Protein AF-A0A9X6S402-F1 (afdb_monomer_lite)

Structure (mmCIF, N/CA/C/O backbone):
data_AF-A0A9X6S402-F1
#
_entry.id   AF-A0A9X6S402-F1
#
loop_
_atom_site.group_PDB
_atom_site.id
_atom_site.type_symbol
_atom_site.label_atom_id
_atom_site.label_alt_id
_atom_site.label_comp_id
_atom_site.label_asym_id
_atom_site.label_entity_id
_atom_site.label_seq_id
_atom_site.pdbx_PDB_ins_code
_atom_site.Cartn_x
_atom_site.Cartn_y
_atom_site.Cartn_z
_atom_site.occupancy
_atom_site.B_iso_or_equiv
_atom_site.auth_seq_id
_atom_site.auth_comp_id
_atom_site.auth_asym_id
_atom_site.auth_atom_id
_atom_site.pdbx_PDB_model_num
ATOM 1 N N . MET A 1 1 ? -9.593 -24.011 -0.552 1.00 23.84 1 MET A N 1
ATOM 2 C CA . MET A 1 1 ? -8.566 -23.277 0.210 1.00 23.84 1 MET A CA 1
ATOM 3 C C . MET A 1 1 ? -7.721 -22.533 -0.804 1.00 23.84 1 MET A C 1
ATOM 5 O O . MET A 1 1 ? -6.986 -23.187 -1.518 1.00 23.84 1 MET A O 1
ATOM 9 N N . ASN A 1 2 ? -7.899 -21.217 -0.934 1.00 29.00 2 ASN A N 1
ATOM 10 C CA . ASN A 1 2 ? -7.013 -20.366 -1.733 1.00 29.00 2 ASN A CA 1
ATOM 11 C C . ASN A 1 2 ? -6.400 -19.368 -0.764 1.00 29.00 2 ASN A C 1
ATOM 13 O O . ASN A 1 2 ? -7.033 -18.398 -0.352 1.00 29.00 2 ASN A O 1
ATOM 17 N N . GLU A 1 3 ? -5.208 -19.713 -0.316 1.00 32.38 3 GLU A N 1
ATOM 18 C CA . GLU A 1 3 ? -4.429 -18.954 0.634 1.00 32.38 3 GLU A CA 1
ATOM 19 C C . GLU A 1 3 ? -3.469 -18.055 -0.149 1.00 32.38 3 GLU A C 1
ATOM 21 O O . GLU A 1 3 ? -2.588 -18.549 -0.839 1.00 32.38 3 GLU A O 1
ATOM 26 N N . ASP A 1 4 ? -3.657 -16.734 -0.068 1.00 38.81 4 ASP A N 1
ATOM 27 C CA . ASP A 1 4 ? -2.711 -15.738 -0.591 1.00 38.81 4 ASP A CA 1
ATOM 28 C C . ASP A 1 4 ? -1.362 -15.900 0.143 1.00 38.81 4 ASP A C 1
ATOM 30 O O . ASP A 1 4 ? -1.175 -15.370 1.243 1.00 38.81 4 ASP A O 1
ATOM 34 N N . ILE A 1 5 ? -0.441 -16.663 -0.451 1.00 40.91 5 ILE A N 1
ATOM 35 C CA . ILE A 1 5 ? 0.901 -16.990 0.075 1.00 40.91 5 ILE A CA 1
ATOM 36 C C . ILE A 1 5 ? 1.857 -15.781 0.018 1.00 40.91 5 ILE A C 1
ATOM 38 O O . ILE A 1 5 ? 2.843 -15.722 0.745 1.00 40.91 5 ILE A O 1
ATOM 42 N N . PHE A 1 6 ? 1.539 -14.746 -0.761 1.00 39.94 6 PHE A N 1
ATOM 43 C CA . PHE A 1 6 ? 2.492 -13.671 -1.064 1.00 39.94 6 PHE A CA 1
ATOM 44 C C . PHE A 1 6 ? 2.357 -12.410 -0.201 1.00 39.94 6 PHE A C 1
ATOM 46 O O . PHE A 1 6 ? 3.172 -11.497 -0.312 1.00 39.94 6 PHE A O 1
ATOM 53 N N . SER A 1 7 ? 1.384 -12.340 0.719 1.00 37.75 7 SER A N 1
ATOM 54 C CA . SER A 1 7 ? 1.210 -11.147 1.568 1.00 37.75 7 SER A CA 1
ATOM 55 C C . SER A 1 7 ? 2.350 -10.915 2.576 1.00 37.75 7 SER A C 1
ATOM 57 O O . SER A 1 7 ? 2.401 -9.847 3.188 1.00 37.75 7 SER A O 1
ATOM 59 N N . SER A 1 8 ? 3.267 -11.877 2.760 1.00 37.59 8 SER A N 1
ATOM 60 C CA . SER A 1 8 ? 4.390 -11.784 3.706 1.00 37.59 8 SER A CA 1
ATOM 61 C C . SER A 1 8 ? 5.781 -11.590 3.082 1.00 37.59 8 SER A C 1
ATOM 63 O O . SER A 1 8 ? 6.719 -11.389 3.843 1.00 37.59 8 SER A O 1
ATOM 65 N N . LEU A 1 9 ? 5.949 -11.603 1.752 1.00 39.97 9 LEU A N 1
ATOM 66 C CA . LEU A 1 9 ? 7.239 -12.009 1.161 1.00 39.97 9 LEU A CA 1
ATOM 67 C C . LEU A 1 9 ? 8.145 -10.939 0.547 1.00 39.97 9 LEU A C 1
ATOM 69 O O . LEU A 1 9 ? 9.091 -11.292 -0.141 1.00 39.97 9 LEU A O 1
ATOM 73 N N . MET A 1 10 ? 7.946 -9.659 0.835 1.00 41.84 10 MET A N 1
ATOM 74 C CA . MET A 1 10 ? 8.944 -8.647 0.464 1.00 41.84 10 MET A CA 1
ATOM 75 C C . MET A 1 10 ? 9.596 -8.109 1.726 1.00 41.84 10 MET A C 1
ATOM 77 O O . MET A 1 10 ? 9.326 -6.995 2.174 1.00 41.84 10 MET A O 1
ATOM 81 N N . VAL A 1 11 ? 10.411 -8.974 2.320 1.00 37.38 11 VAL A N 1
ATOM 82 C CA . VAL A 1 11 ? 11.615 -8.547 3.023 1.00 37.38 11 VAL A CA 1
ATOM 83 C C . VAL A 1 11 ? 12.664 -8.462 1.924 1.00 37.38 11 VAL A C 1
ATOM 85 O O . VAL A 1 11 ? 12.813 -9.410 1.158 1.00 37.38 11 VAL A O 1
ATOM 88 N N . ASN A 1 12 ? 13.323 -7.316 1.790 1.00 41.84 12 ASN A N 1
ATOM 89 C CA . ASN A 1 12 ? 14.516 -7.233 0.961 1.00 41.84 12 ASN A CA 1
ATOM 90 C C . ASN A 1 12 ? 15.544 -8.163 1.624 1.00 41.84 12 ASN A C 1
ATOM 92 O O . ASN A 1 12 ? 16.091 -7.816 2.668 1.00 41.84 12 ASN A O 1
ATOM 96 N N . THR A 1 13 ? 15.676 -9.389 1.129 1.00 30.92 13 THR A N 1
ATOM 97 C CA . THR A 1 13 ? 16.703 -10.327 1.580 1.00 30.92 13 THR A CA 1
ATOM 98 C C . THR A 1 13 ? 17.699 -10.440 0.450 1.00 30.92 13 THR A C 1
ATOM 100 O O . THR A 1 13 ? 17.319 -10.744 -0.677 1.00 30.92 13 THR A O 1
ATOM 103 N N . GLU A 1 14 ? 18.930 -10.091 0.781 1.00 33.53 14 GLU A N 1
ATOM 104 C CA . GLU A 1 14 ? 20.067 -9.841 -0.092 1.00 33.53 14 GLU A CA 1
ATOM 105 C C . GLU A 1 14 ? 20.304 -10.896 -1.190 1.00 33.53 14 GLU A C 1
ATOM 107 O O . GLU A 1 14 ? 19.926 -12.059 -1.068 1.00 33.53 14 GLU A O 1
ATOM 112 N N . GLU A 1 15 ? 20.990 -10.427 -2.241 1.00 31.31 15 GLU A N 1
ATOM 113 C CA . GLU A 1 15 ? 21.537 -11.154 -3.399 1.00 31.31 15 GLU A CA 1
ATOM 114 C C . GLU A 1 15 ? 20.518 -11.741 -4.395 1.00 31.31 15 GLU A C 1
ATOM 116 O O . GLU A 1 15 ? 20.289 -12.945 -4.461 1.00 31.31 15 GLU A O 1
ATOM 121 N N . GLY A 1 16 ? 19.961 -10.895 -5.276 1.00 30.45 16 GLY A N 1
ATOM 122 C CA . GLY A 1 16 ? 19.347 -11.425 -6.503 1.00 30.45 16 GLY A CA 1
ATOM 123 C C . GLY A 1 16 ? 18.600 -10.451 -7.408 1.00 30.45 16 GLY A C 1
ATOM 124 O O . GLY A 1 16 ? 18.575 -10.664 -8.615 1.00 30.45 16 GLY A O 1
ATOM 125 N N . THR A 1 17 ? 18.031 -9.367 -6.880 1.00 35.53 17 THR A N 1
ATOM 126 C CA . THR A 1 17 ? 17.389 -8.336 -7.713 1.00 35.53 17 THR A CA 1
ATOM 127 C C . THR A 1 17 ? 17.741 -6.950 -7.197 1.00 35.53 17 THR A C 1
ATOM 129 O O . THR A 1 17 ? 17.075 -6.409 -6.321 1.00 35.53 17 THR A O 1
ATOM 132 N N . THR A 1 18 ? 18.798 -6.359 -7.750 1.00 43.03 18 THR A N 1
ATOM 133 C CA . THR A 1 18 ? 19.268 -4.984 -7.493 1.00 43.03 18 THR A CA 1
ATOM 134 C C . THR A 1 18 ? 18.306 -3.892 -7.983 1.00 43.03 18 THR A C 1
ATOM 136 O O . THR A 1 18 ? 18.664 -2.717 -7.998 1.00 43.03 18 THR A O 1
ATOM 139 N N . THR A 1 19 ? 17.081 -4.245 -8.379 1.00 49.06 19 THR A N 1
ATOM 140 C CA . THR A 1 19 ? 16.059 -3.309 -8.851 1.00 49.06 19 THR A CA 1
ATOM 141 C C . THR A 1 19 ? 14.744 -3.536 -8.129 1.00 49.06 19 THR A C 1
ATOM 143 O O . THR A 1 19 ? 14.109 -4.579 -8.262 1.00 49.06 19 THR A O 1
ATOM 146 N N . GLY A 1 20 ? 14.330 -2.540 -7.350 1.00 62.19 20 GLY A N 1
ATOM 147 C CA . GLY A 1 20 ? 12.979 -2.476 -6.819 1.00 62.19 20 GLY A CA 1
ATOM 148 C C . GLY A 1 20 ? 12.889 -1.905 -5.410 1.00 62.19 20 GLY A C 1
ATOM 149 O O . GLY A 1 20 ? 13.510 -2.396 -4.474 1.00 62.19 20 GLY A O 1
ATOM 150 N N . VAL A 1 21 ? 12.002 -0.927 -5.264 1.00 74.00 21 VAL A N 1
ATOM 151 C CA . VAL A 1 21 ? 11.523 -0.412 -3.982 1.00 74.00 21 VAL A CA 1
ATOM 152 C C . VAL A 1 21 ? 10.811 -1.515 -3.186 1.00 74.00 21 VAL A C 1
ATOM 154 O O . VAL A 1 21 ? 9.874 -2.134 -3.716 1.00 74.00 21 VAL A O 1
ATOM 157 N N . PRO A 1 22 ? 11.176 -1.768 -1.917 1.00 74.06 22 PRO A N 1
ATOM 158 C CA . PRO A 1 22 ? 10.552 -2.821 -1.123 1.00 74.06 22 PRO A CA 1
ATOM 159 C C . PRO A 1 22 ? 9.057 -2.545 -0.879 1.00 74.06 22 PRO A C 1
ATOM 161 O O . PRO A 1 22 ? 8.596 -1.407 -0.866 1.00 74.06 22 PRO A O 1
ATOM 164 N N . LEU A 1 23 ? 8.243 -3.580 -0.639 1.00 78.50 23 LEU A N 1
ATOM 165 C CA . LEU A 1 23 ? 6.804 -3.386 -0.354 1.00 78.50 23 LEU A CA 1
ATOM 166 C C . LEU A 1 23 ? 6.527 -2.732 1.010 1.00 78.50 23 LEU A C 1
ATOM 168 O O . LEU A 1 23 ? 5.377 -2.379 1.298 1.00 78.50 23 LEU A O 1
ATOM 172 N N . ARG A 1 24 ? 7.539 -2.666 1.876 1.00 80.62 24 ARG A N 1
ATOM 173 C CA . ARG A 1 24 ? 7.476 -2.104 3.225 1.00 80.62 24 ARG A CA 1
ATOM 174 C C . ARG A 1 24 ? 8.782 -1.350 3.509 1.00 80.62 24 ARG A C 1
ATOM 176 O O . ARG A 1 24 ? 9.811 -1.757 2.970 1.00 80.62 24 ARG A O 1
ATOM 183 N N . PRO A 1 25 ? 8.756 -0.314 4.363 1.00 80.12 25 PRO A N 1
ATOM 184 C CA . PRO A 1 25 ? 9.972 0.349 4.819 1.00 80.12 25 PRO A CA 1
ATOM 185 C C . PRO A 1 25 ? 10.947 -0.649 5.458 1.00 80.12 25 PRO A C 1
ATOM 187 O O . PRO A 1 25 ? 10.528 -1.538 6.203 1.00 80.12 25 PRO A O 1
ATOM 190 N N . GLN A 1 26 ? 12.239 -0.500 5.169 1.00 76.75 26 GLN A N 1
ATOM 191 C CA . GLN A 1 26 ? 13.291 -1.299 5.798 1.00 76.75 26 GLN A CA 1
ATOM 192 C C . GLN A 1 26 ? 13.580 -0.824 7.223 1.00 76.75 26 GLN A C 1
ATOM 194 O O . GLN A 1 26 ? 13.304 0.318 7.578 1.00 76.75 26 GLN A O 1
ATOM 199 N N . GLY A 1 27 ? 14.158 -1.708 8.038 1.00 74.94 27 GLY A N 1
ATOM 200 C CA . GLY A 1 27 ? 14.594 -1.363 9.393 1.00 74.94 27 GLY A CA 1
ATOM 201 C C . GLY A 1 27 ? 13.465 -1.227 10.417 1.00 74.94 27 GLY A C 1
ATOM 202 O O . GLY A 1 27 ? 13.733 -0.839 11.548 1.00 74.94 27 GLY A O 1
ATOM 203 N N . ILE A 1 28 ? 12.221 -1.564 10.054 1.00 77.38 28 ILE A N 1
ATOM 204 C CA . ILE A 1 28 ? 11.092 -1.577 10.986 1.00 77.38 28 ILE A CA 1
ATOM 205 C C . ILE A 1 28 ? 10.144 -2.752 10.743 1.00 77.38 28 ILE A C 1
ATOM 207 O O . ILE A 1 28 ? 9.852 -3.138 9.610 1.00 77.38 28 ILE A O 1
ATOM 211 N N . GLU A 1 29 ? 9.628 -3.315 11.833 1.00 80.88 29 GLU A N 1
ATOM 212 C CA . GLU A 1 29 ? 8.563 -4.310 11.782 1.00 80.88 29 GLU A CA 1
ATOM 213 C C . GLU A 1 29 ? 7.221 -3.636 11.469 1.00 80.88 29 GLU A C 1
ATOM 215 O O . GLU A 1 29 ? 6.793 -2.705 12.151 1.00 80.88 29 GLU A O 1
ATOM 220 N N . VAL A 1 30 ? 6.537 -4.128 10.431 1.00 85.88 30 VAL A N 1
ATOM 221 C CA . VAL A 1 30 ? 5.247 -3.584 9.993 1.00 85.88 30 VAL A CA 1
ATOM 222 C C . VAL A 1 30 ? 4.171 -4.662 10.024 1.00 85.88 30 VAL A C 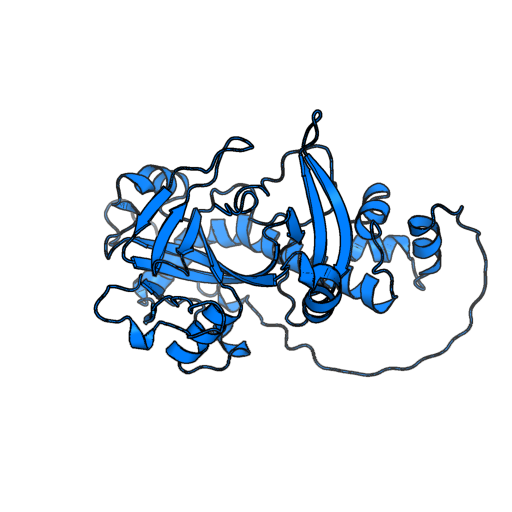1
ATOM 224 O O . VAL A 1 30 ? 4.263 -5.665 9.308 1.00 85.88 30 VAL A O 1
ATOM 227 N N . LEU A 1 31 ? 3.125 -4.423 10.815 1.00 89.31 31 LEU A N 1
ATOM 228 C CA . LEU A 1 31 ? 1.970 -5.311 10.935 1.00 89.31 31 LEU A CA 1
ATOM 229 C C . LEU A 1 31 ? 1.054 -5.236 9.710 1.00 89.31 31 LEU A C 1
ATOM 231 O O . LEU A 1 31 ? 0.841 -4.170 9.132 1.00 89.31 31 LEU A O 1
ATOM 235 N N . ASN A 1 32 ? 0.449 -6.367 9.354 1.00 90.25 32 ASN A N 1
ATOM 236 C CA . ASN A 1 32 ? -0.567 -6.442 8.309 1.00 90.25 32 ASN A CA 1
ATOM 237 C C . ASN A 1 32 ? -1.962 -6.558 8.935 1.00 90.25 32 ASN A C 1
ATOM 239 O O . ASN A 1 32 ? -2.320 -7.586 9.509 1.00 90.25 32 ASN A O 1
ATOM 243 N N . LEU A 1 33 ? -2.758 -5.503 8.802 1.00 93.44 33 LEU A N 1
ATOM 244 C CA . LEU A 1 33 ? -4.153 -5.461 9.216 1.00 93.44 33 LEU A CA 1
ATOM 245 C C . LEU A 1 33 ? -5.012 -6.021 8.080 1.00 93.44 33 LEU A C 1
ATOM 247 O O . LEU A 1 33 ? -5.014 -5.498 6.962 1.00 93.44 33 LEU A O 1
ATOM 251 N N . ARG A 1 34 ? -5.762 -7.090 8.349 1.00 91.00 34 ARG A N 1
ATOM 252 C CA . ARG A 1 34 ? -6.537 -7.804 7.327 1.00 91.00 34 ARG A CA 1
ATOM 253 C C . ARG A 1 34 ? -8.021 -7.768 7.647 1.00 91.00 34 ARG A C 1
ATOM 255 O O . ARG A 1 34 ? -8.434 -7.887 8.794 1.00 91.00 34 ARG A O 1
ATOM 262 N N . HIS A 1 35 ? -8.814 -7.684 6.584 1.00 89.88 35 HIS A N 1
ATOM 263 C CA . HIS A 1 35 ? -10.258 -7.888 6.620 1.00 89.88 35 HIS A CA 1
ATOM 264 C C . HIS A 1 35 ? -10.639 -9.011 5.659 1.00 89.88 35 HIS A C 1
ATOM 266 O O . HIS A 1 35 ? -10.468 -8.882 4.437 1.00 89.88 35 HIS A O 1
ATOM 272 N N . ASN A 1 36 ? -11.259 -10.066 6.171 1.00 86.62 36 ASN A N 1
ATOM 273 C CA . ASN A 1 36 ? -11.771 -11.158 5.359 1.00 86.62 36 ASN A CA 1
ATOM 274 C C . ASN A 1 36 ? -13.105 -10.758 4.702 1.00 86.62 36 ASN A C 1
ATOM 276 O O . ASN A 1 36 ? -14.083 -10.458 5.372 1.00 86.62 36 ASN A O 1
ATOM 280 N N . GLY A 1 37 ? -13.149 -10.724 3.367 1.00 80.50 37 GLY A N 1
ATOM 281 C CA . GLY A 1 37 ? -14.361 -10.350 2.625 1.00 80.50 37 GLY A CA 1
ATOM 282 C C . GLY A 1 37 ? -15.479 -11.402 2.645 1.00 80.50 37 GLY A C 1
ATOM 283 O O . GLY A 1 37 ? -16.609 -11.074 2.318 1.00 80.50 37 GLY A O 1
ATOM 284 N N . GLN A 1 38 ? -15.191 -12.650 3.012 1.00 81.62 38 GLN A N 1
ATOM 285 C CA . GLN A 1 38 ? -16.187 -13.724 3.101 1.00 81.62 38 GLN A CA 1
ATOM 286 C C . GLN A 1 38 ? -16.832 -13.797 4.482 1.00 81.62 38 GLN A C 1
ATOM 288 O O . GLN A 1 38 ? -18.014 -14.099 4.582 1.00 81.62 38 GLN A O 1
ATOM 293 N N . THR A 1 39 ? -16.068 -13.518 5.541 1.00 80.88 39 THR A N 1
ATOM 294 C CA . THR A 1 39 ? -16.547 -13.651 6.927 1.00 80.88 39 THR A CA 1
ATOM 295 C C . THR A 1 39 ? -16.762 -12.317 7.636 1.00 80.88 39 THR A C 1
ATOM 297 O O . THR A 1 39 ? -17.399 -12.294 8.682 1.00 80.88 39 THR A O 1
ATOM 300 N N . GLY A 1 40 ? -16.214 -11.215 7.113 1.00 82.06 40 GLY A N 1
ATOM 301 C CA . GLY A 1 40 ? -16.198 -9.915 7.790 1.00 82.06 40 GLY A CA 1
ATOM 302 C C . GLY A 1 40 ? -15.214 -9.831 8.965 1.00 82.06 40 GLY A C 1
ATOM 303 O O . GLY A 1 40 ? -15.167 -8.804 9.639 1.00 82.06 40 GLY A O 1
ATOM 304 N N . ALA A 1 41 ? -14.436 -10.891 9.221 1.00 88.50 41 ALA A N 1
ATOM 305 C CA . ALA A 1 41 ? -13.489 -10.950 10.331 1.00 88.50 41 ALA A CA 1
ATOM 306 C C . ALA A 1 41 ? -12.285 -10.025 10.108 1.00 88.50 41 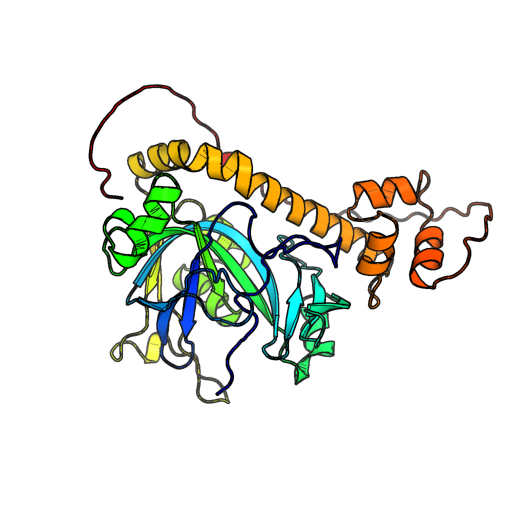ALA A C 1
ATOM 308 O O . ALA A 1 41 ? -11.793 -9.890 8.978 1.00 88.50 41 ALA A O 1
ATOM 309 N N . LEU A 1 42 ? -11.793 -9.438 11.200 1.00 92.12 42 LEU A N 1
ATOM 310 C CA . LEU A 1 42 ? -10.562 -8.660 11.229 1.00 92.12 42 LEU A CA 1
ATOM 311 C C . LEU A 1 42 ? -9.457 -9.441 11.931 1.00 92.12 42 LEU A C 1
ATOM 313 O O . LEU A 1 42 ? -9.691 -10.073 12.958 1.00 92.12 42 LEU A O 1
ATOM 317 N N . THR A 1 43 ? -8.245 -9.346 11.399 1.00 91.25 43 THR A N 1
ATOM 318 C CA . THR A 1 43 ? -7.060 -9.944 12.018 1.00 91.25 43 THR A CA 1
ATOM 319 C C . THR A 1 43 ? -5.860 -9.017 11.897 1.00 91.25 43 THR A C 1
ATOM 321 O O . THR A 1 43 ? -5.734 -8.280 10.918 1.00 91.25 43 THR A O 1
ATOM 324 N N . ILE A 1 44 ? -4.941 -9.107 12.848 1.00 91.25 44 ILE A N 1
ATOM 325 C CA . ILE A 1 44 ? -3.629 -8.465 12.817 1.00 91.25 44 ILE A CA 1
ATOM 326 C C . ILE A 1 44 ? -2.601 -9.569 12.621 1.00 91.25 44 ILE A C 1
ATOM 328 O O . ILE A 1 44 ? -2.539 -10.500 13.415 1.00 91.25 44 ILE A O 1
ATOM 332 N N . GLN A 1 45 ? -1.824 -9.485 11.550 1.00 87.56 45 GLN A N 1
ATOM 333 C CA . GLN A 1 45 ? -0.797 -10.463 11.232 1.00 87.56 45 GLN A CA 1
ATOM 334 C C . GLN A 1 45 ? 0.590 -9.856 11.444 1.00 87.56 45 GLN A C 1
ATOM 336 O O . GLN A 1 45 ? 0.905 -8.800 10.883 1.00 87.56 45 GLN A O 1
ATOM 341 N N . PHE A 1 46 ? 1.422 -10.552 12.216 1.00 82.31 46 PHE A N 1
ATOM 342 C CA . PHE A 1 46 ? 2.814 -10.179 12.439 1.00 82.31 46 PHE A CA 1
ATOM 343 C C . PHE A 1 46 ? 3.676 -10.444 11.198 1.00 82.31 46 PHE A C 1
ATOM 345 O O . PHE A 1 46 ? 3.374 -11.344 10.400 1.00 82.31 46 PHE A O 1
ATOM 352 N N . PRO A 1 47 ? 4.753 -9.663 10.994 1.00 72.75 47 PRO A N 1
ATOM 353 C CA . PRO A 1 47 ? 5.764 -10.019 10.009 1.00 72.75 47 PRO A CA 1
ATOM 354 C C . PRO A 1 47 ? 6.357 -11.395 10.350 1.00 72.75 47 PRO A C 1
ATOM 356 O O . PRO A 1 47 ? 6.537 -11.730 11.516 1.00 72.75 47 PRO A O 1
ATOM 359 N N . THR A 1 48 ? 6.635 -12.207 9.329 1.00 65.44 48 THR A N 1
ATOM 360 C CA . THR A 1 48 ? 7.384 -13.457 9.516 1.00 65.44 48 THR A CA 1
ATOM 361 C C . THR A 1 48 ? 8.878 -13.171 9.422 1.00 65.44 48 THR A C 1
ATOM 363 O O . THR A 1 48 ? 9.295 -12.387 8.569 1.00 65.44 48 THR A O 1
ATOM 366 N N . LEU A 1 49 ? 9.671 -13.817 10.276 1.00 50.81 49 LEU A N 1
ATOM 367 C CA . LEU A 1 49 ? 11.135 -13.813 10.190 1.00 50.81 49 LEU A CA 1
ATOM 368 C C . LEU A 1 49 ? 11.665 -14.940 9.284 1.00 50.81 49 LEU A C 1
ATOM 370 O O . LEU A 1 49 ? 12.847 -14.947 8.958 1.00 50.81 49 LEU A O 1
ATOM 374 N N . GLN A 1 50 ? 10.813 -15.886 8.867 1.00 46.31 50 GLN A N 1
ATOM 375 C CA . GLN A 1 50 ? 11.203 -17.046 8.060 1.00 46.31 50 GLN A CA 1
ATOM 376 C C . GLN A 1 50 ? 10.369 -17.160 6.779 1.00 46.31 50 GLN A C 1
ATOM 378 O O . GLN A 1 50 ? 9.155 -16.935 6.754 1.00 46.31 50 GLN A O 1
ATOM 383 N N . SER A 1 51 ? 11.036 -17.513 5.681 1.00 46.00 51 SER A N 1
ATOM 384 C CA . SER A 1 51 ? 10.410 -17.721 4.379 1.00 46.00 51 SER A CA 1
ATOM 385 C C . SER A 1 51 ? 9.445 -18.908 4.419 1.00 46.00 51 SER A C 1
ATOM 387 O O . SER A 1 51 ? 9.875 -20.038 4.610 1.00 46.00 51 SER A O 1
ATOM 389 N N . GLY A 1 52 ? 8.157 -18.661 4.170 1.00 45.28 52 GLY A N 1
ATOM 390 C CA . GLY A 1 52 ? 7.150 -19.720 4.002 1.00 45.28 52 GLY A CA 1
ATOM 391 C C . GLY A 1 52 ? 6.096 -19.769 5.105 1.00 45.28 52 GLY A C 1
ATOM 392 O O . GLY A 1 52 ? 4.958 -20.129 4.816 1.00 45.28 52 GLY A O 1
ATOM 393 N N . ASP A 1 53 ? 6.413 -19.285 6.307 1.00 45.56 53 ASP A N 1
ATOM 394 C CA . ASP A 1 53 ? 5.458 -19.253 7.414 1.00 45.56 53 ASP A CA 1
ATOM 395 C C . ASP A 1 53 ? 4.694 -17.928 7.485 1.00 45.56 53 ASP A C 1
ATOM 397 O O . ASP A 1 53 ? 5.210 -16.837 7.212 1.00 45.56 53 ASP A O 1
ATOM 401 N N . ARG A 1 54 ? 3.416 -18.014 7.863 1.00 55.66 54 ARG A N 1
ATOM 402 C CA . ARG A 1 54 ? 2.650 -16.842 8.285 1.00 55.66 54 ARG A CA 1
ATOM 403 C C . ARG A 1 54 ? 3.098 -16.500 9.700 1.00 55.66 54 ARG A C 1
ATOM 405 O O . ARG A 1 54 ? 3.004 -17.347 10.580 1.00 55.66 54 ARG A O 1
ATOM 412 N N . GLY A 1 55 ? 3.527 -15.255 9.912 1.00 66.19 55 GLY A N 1
ATOM 413 C CA . GLY A 1 55 ? 3.682 -14.730 11.267 1.00 66.19 55 GLY A CA 1
ATOM 414 C C . GLY A 1 55 ? 2.372 -14.868 12.045 1.00 66.19 55 GLY A C 1
ATOM 415 O O . GLY A 1 55 ? 1.305 -15.010 11.434 1.00 66.19 55 GLY A O 1
ATOM 416 N N . GLU A 1 56 ? 2.473 -14.838 13.373 1.00 82.44 56 GLU A N 1
ATOM 417 C CA . GLU A 1 56 ? 1.339 -14.964 14.291 1.00 82.44 56 GLU A CA 1
ATOM 418 C C . GLU A 1 56 ? 0.141 -14.112 13.834 1.00 82.44 56 GLU A C 1
ATOM 420 O O . GLU A 1 56 ? 0.292 -13.025 13.263 1.00 82.44 56 GLU A O 1
ATOM 425 N N . VAL A 1 57 ? -1.069 -14.632 14.042 1.00 87.06 57 VAL A N 1
ATOM 426 C CA . VAL A 1 57 ? -2.312 -13.958 13.667 1.00 87.06 57 VAL A CA 1
ATOM 427 C C . VAL A 1 57 ? -3.153 -13.752 14.915 1.00 87.06 57 VAL A C 1
ATOM 429 O O . VAL A 1 57 ? -3.519 -14.711 15.587 1.00 87.06 57 VAL A O 1
ATOM 432 N N . LEU A 1 58 ? -3.493 -12.496 15.187 1.00 90.00 58 LEU A N 1
ATOM 433 C CA . LEU A 1 58 ? -4.382 -12.104 16.272 1.00 90.00 58 LEU A CA 1
ATOM 434 C C . LEU A 1 58 ? -5.743 -11.716 15.716 1.00 90.00 58 LEU A C 1
ATOM 436 O O . LEU A 1 58 ? -5.842 -10.833 14.861 1.00 90.00 58 LEU A O 1
ATOM 440 N N . ASP A 1 59 ? -6.801 -12.303 16.260 1.00 92.06 59 ASP A N 1
ATOM 441 C CA . ASP A 1 59 ? -8.165 -11.882 15.956 1.00 92.06 59 ASP A CA 1
ATOM 442 C C . ASP A 1 59 ? -8.458 -10.493 16.530 1.00 92.06 59 ASP A C 1
ATOM 444 O O . ASP A 1 59 ? -8.024 -10.142 17.631 1.00 92.06 59 ASP A O 1
ATOM 448 N N . ALA A 1 60 ? -9.241 -9.704 15.799 1.00 92.12 60 ALA A N 1
ATOM 449 C CA . ALA A 1 60 ? -9.730 -8.403 16.232 1.00 92.12 60 ALA A CA 1
ATOM 450 C C . ALA A 1 60 ? -11.221 -8.243 15.899 1.00 92.12 60 ALA A C 1
ATOM 452 O O . ALA A 1 60 ? -11.733 -8.753 14.904 1.00 92.12 60 ALA A O 1
ATOM 453 N N . LYS A 1 61 ? -11.925 -7.487 16.735 1.00 93.00 61 LYS A N 1
ATOM 454 C CA . LYS A 1 61 ? -13.256 -6.933 16.459 1.00 93.00 61 LYS A CA 1
ATOM 455 C C . LYS A 1 61 ? -13.132 -5.553 15.822 1.00 93.00 61 LYS A C 1
ATOM 457 O O . LYS A 1 61 ? -13.912 -5.219 14.932 1.00 93.00 61 LYS A O 1
ATOM 462 N N . SER A 1 62 ? -12.143 -4.771 16.252 1.00 94.88 62 SER A N 1
ATOM 463 C CA . SER A 1 62 ? -11.811 -3.478 15.660 1.00 94.88 62 SER A CA 1
ATOM 464 C C . SER A 1 62 ? -10.338 -3.123 15.829 1.00 94.88 62 SER A C 1
ATOM 466 O O . SER A 1 62 ? -9.651 -3.610 16.730 1.00 94.88 62 SER A O 1
ATOM 468 N N . TYR A 1 63 ? -9.854 -2.232 14.973 1.00 95.19 63 TYR A N 1
ATOM 469 C CA . TYR A 1 63 ? -8.589 -1.542 15.178 1.00 95.19 63 TYR A CA 1
ATOM 470 C C . TYR A 1 63 ? -8.696 -0.083 14.752 1.00 95.19 63 TYR A C 1
ATOM 472 O O . TYR A 1 63 ? -9.422 0.256 13.818 1.00 95.19 63 TYR A O 1
ATOM 480 N N . SER A 1 64 ? -7.940 0.776 15.427 1.00 95.00 64 SER A N 1
ATOM 481 C CA . SER A 1 64 ? -7.807 2.184 15.061 1.00 95.00 64 SER A CA 1
ATOM 482 C C . SER A 1 64 ? -6.359 2.476 14.714 1.00 95.00 64 SER A C 1
ATOM 484 O O . SER A 1 64 ? -5.453 2.111 15.469 1.00 95.00 64 SER A O 1
ATOM 486 N N . LEU A 1 65 ? -6.151 3.155 13.592 1.00 95.12 65 LEU A N 1
ATOM 487 C CA . LEU A 1 65 ? -4.844 3.612 13.147 1.00 95.12 65 LEU A CA 1
ATOM 488 C C . LEU A 1 65 ? -4.872 5.092 12.776 1.00 95.12 65 LEU A C 1
ATOM 490 O O . LEU A 1 65 ? -5.921 5.640 12.441 1.00 95.12 65 LEU A O 1
ATOM 494 N N . ILE A 1 66 ? -3.703 5.720 12.810 1.00 94.25 66 ILE A N 1
ATOM 495 C CA . ILE A 1 66 ? -3.474 7.073 12.308 1.00 94.25 66 ILE A CA 1
ATOM 496 C C . ILE A 1 66 ? -2.822 6.942 10.931 1.00 94.25 66 ILE A C 1
ATOM 498 O O . ILE A 1 66 ? -1.650 6.558 10.869 1.00 94.25 66 ILE A O 1
ATOM 502 N N . PRO A 1 67 ? -3.553 7.189 9.827 1.00 94.31 67 PRO A N 1
ATOM 503 C CA . PRO A 1 67 ? -2.997 7.083 8.485 1.00 94.31 67 PRO A CA 1
ATOM 504 C C . PRO A 1 67 ? -1.878 8.102 8.263 1.00 94.31 67 PRO A C 1
ATOM 506 O O . PRO A 1 67 ? -2.035 9.286 8.574 1.00 94.31 67 PRO A O 1
ATOM 509 N N . LEU A 1 68 ? -0.772 7.627 7.695 1.00 90.62 68 LEU A N 1
ATOM 510 C CA . LEU A 1 68 ? 0.404 8.428 7.360 1.00 90.62 68 LEU A CA 1
ATOM 511 C C . LEU A 1 68 ? 0.485 8.687 5.854 1.00 90.62 68 LEU A C 1
ATOM 513 O O . LEU A 1 68 ? 0.636 9.828 5.433 1.00 90.62 68 LEU A O 1
ATOM 517 N N . PHE A 1 69 ? 0.352 7.641 5.037 1.00 90.81 69 PHE A N 1
ATOM 518 C CA . PHE A 1 69 ? 0.364 7.742 3.576 1.00 90.81 69 PHE A CA 1
ATOM 519 C C . PHE A 1 69 ? -0.342 6.539 2.939 1.00 90.81 69 PHE A C 1
ATOM 521 O O . PHE A 1 69 ? -0.579 5.515 3.589 1.00 90.81 69 PHE A O 1
ATOM 528 N N . ILE A 1 70 ? -0.699 6.661 1.659 1.00 92.06 70 ILE A N 1
ATOM 529 C CA . ILE A 1 70 ? -1.372 5.604 0.897 1.00 92.06 70 ILE A CA 1
ATOM 530 C C . ILE A 1 70 ? -0.553 5.290 -0.345 1.00 92.06 70 ILE A C 1
ATOM 532 O O . ILE A 1 70 ? -0.274 6.186 -1.130 1.00 92.06 70 ILE A O 1
ATOM 536 N N . THR A 1 71 ? -0.228 4.018 -0.550 1.00 91.31 71 THR A N 1
ATOM 537 C CA . THR A 1 71 ? 0.385 3.525 -1.792 1.00 91.31 71 THR A CA 1
ATOM 538 C C . THR A 1 71 ? -0.591 2.633 -2.547 1.00 91.31 71 THR A C 1
ATOM 540 O O . THR A 1 71 ? -1.612 2.184 -2.016 1.00 91.31 71 THR A O 1
ATOM 543 N N . LYS A 1 72 ? -0.280 2.355 -3.808 1.00 89.88 72 LYS A N 1
ATOM 544 C CA . LYS A 1 72 ? -0.935 1.333 -4.615 1.00 89.88 72 LYS A CA 1
ATOM 545 C C . LYS A 1 72 ? 0.048 0.215 -4.917 1.00 89.88 72 LYS A C 1
ATOM 547 O O . LYS A 1 72 ? 1.207 0.480 -5.210 1.00 89.88 72 LYS A O 1
ATOM 552 N N . ILE A 1 73 ? -0.443 -1.015 -4.898 1.00 87.94 73 ILE A N 1
ATOM 553 C CA . ILE A 1 73 ? 0.310 -2.211 -5.292 1.00 87.94 73 ILE A CA 1
ATOM 554 C C . ILE A 1 73 ? -0.556 -3.057 -6.218 1.00 87.94 73 ILE A C 1
ATOM 556 O O . ILE A 1 73 ? -1.759 -3.189 -5.983 1.00 87.94 73 ILE A O 1
ATOM 560 N N . ALA A 1 74 ? 0.028 -3.656 -7.247 1.00 86.56 74 ALA A N 1
ATOM 561 C CA . ALA A 1 74 ? -0.625 -4.689 -8.034 1.00 86.56 74 ALA A CA 1
ATOM 562 C C . ALA A 1 74 ? -0.273 -6.054 -7.442 1.00 86.56 74 ALA A C 1
ATOM 564 O O . ALA A 1 74 ? 0.891 -6.341 -7.199 1.00 86.56 74 ALA A O 1
ATOM 565 N N . THR A 1 75 ? -1.278 -6.890 -7.173 1.00 83.81 75 THR A N 1
ATOM 566 C CA . THR A 1 75 ? -1.055 -8.253 -6.663 1.00 83.81 75 THR A CA 1
ATOM 567 C C . THR A 1 75 ? -2.058 -9.237 -7.254 1.00 83.81 75 THR A C 1
ATOM 569 O O . THR A 1 75 ? -3.188 -8.850 -7.568 1.00 83.81 75 THR A O 1
ATOM 572 N N . SER A 1 76 ? -1.683 -10.510 -7.353 1.00 79.56 76 SER A N 1
ATOM 573 C CA . SER A 1 76 ? -2.589 -11.612 -7.685 1.00 79.56 76 SER A CA 1
ATOM 574 C C . SER A 1 76 ? -2.439 -12.771 -6.697 1.00 79.56 76 SER A C 1
ATOM 576 O O . SER A 1 76 ? -1.399 -12.928 -6.059 1.00 79.56 76 SER A O 1
ATOM 578 N N . SER A 1 77 ? -3.473 -13.609 -6.584 1.00 70.88 77 SER A N 1
ATOM 579 C CA . SER A 1 77 ? -3.382 -14.868 -5.825 1.00 70.88 77 SER A CA 1
ATOM 580 C C . SER A 1 77 ? -2.476 -15.899 -6.506 1.00 70.88 77 SER A C 1
ATOM 582 O O . SER A 1 77 ? -2.105 -16.890 -5.890 1.00 70.88 77 SER A O 1
ATOM 584 N N . ASN A 1 78 ? -2.117 -15.654 -7.768 1.00 72.00 78 ASN A N 1
ATOM 585 C CA . ASN A 1 78 ? -1.299 -16.525 -8.607 1.00 72.00 78 ASN A CA 1
ATOM 586 C C . ASN A 1 78 ? 0.164 -16.050 -8.690 1.00 72.00 78 ASN A C 1
ATOM 588 O O . ASN A 1 78 ? 0.871 -16.374 -9.637 1.00 72.00 78 ASN A O 1
ATOM 592 N N . GLY A 1 79 ? 0.619 -15.268 -7.704 1.00 72.00 79 GLY A N 1
ATOM 593 C CA . GLY A 1 79 ? 2.038 -14.947 -7.530 1.00 72.00 79 GLY A CA 1
ATOM 594 C C . GLY A 1 79 ? 2.546 -13.700 -8.248 1.00 72.00 79 GLY A C 1
ATOM 595 O O . GLY A 1 79 ? 3.757 -13.503 -8.284 1.00 72.00 79 GLY A O 1
ATOM 596 N N . ILE A 1 80 ? 1.663 -12.841 -8.774 1.00 79.12 80 ILE A N 1
ATOM 597 C CA . ILE A 1 80 ? 2.053 -11.508 -9.265 1.00 79.12 80 ILE A CA 1
ATOM 598 C C . ILE A 1 80 ? 2.135 -10.526 -8.094 1.00 79.12 80 ILE A C 1
ATOM 600 O O . ILE A 1 80 ? 1.217 -10.464 -7.269 1.00 79.12 80 ILE A O 1
ATOM 604 N N . SER A 1 81 ? 3.179 -9.698 -8.084 1.00 82.56 81 SER A N 1
ATOM 605 C CA . SER A 1 81 ? 3.282 -8.482 -7.272 1.00 82.56 81 SER A CA 1
ATOM 606 C C . SER A 1 81 ? 3.910 -7.335 -8.076 1.00 82.56 81 SER A C 1
ATOM 608 O O . SER A 1 81 ? 4.405 -7.546 -9.179 1.00 82.56 81 SER A O 1
ATOM 610 N N . SER A 1 82 ? 3.912 -6.131 -7.507 1.00 83.44 82 SER A N 1
ATOM 611 C CA . SER A 1 82 ? 4.631 -4.962 -8.024 1.00 83.44 82 SER A CA 1
ATOM 612 C C . SER A 1 82 ? 5.370 -4.210 -6.924 1.00 83.44 82 SER A C 1
ATOM 614 O O . SER A 1 82 ? 5.104 -4.438 -5.741 1.00 83.44 82 SER A O 1
ATOM 616 N N . ASN A 1 83 ? 6.187 -3.225 -7.308 1.00 80.56 83 ASN A N 1
ATOM 617 C CA . ASN A 1 83 ? 6.634 -2.174 -6.394 1.00 80.56 83 ASN A CA 1
ATOM 618 C C . ASN A 1 83 ? 5.410 -1.395 -5.891 1.00 80.56 83 ASN A C 1
ATOM 620 O O . ASN A 1 83 ? 4.382 -1.332 -6.586 1.00 80.56 83 ASN A O 1
ATOM 624 N N . PRO A 1 84 ? 5.496 -0.772 -4.707 1.00 86.94 84 PRO A N 1
ATOM 625 C CA . PRO A 1 84 ? 4.538 0.251 -4.337 1.00 86.94 84 PRO A CA 1
ATOM 626 C C . PRO A 1 84 ? 4.684 1.467 -5.251 1.00 86.94 84 PRO A C 1
ATOM 628 O O . PRO A 1 84 ? 5.779 1.813 -5.678 1.00 86.94 84 PRO A O 1
ATOM 631 N N . SER A 1 85 ? 3.557 2.117 -5.517 1.00 89.06 85 SER A N 1
ATOM 632 C CA . SER A 1 85 ? 3.473 3.360 -6.280 1.00 89.06 85 SER A CA 1
ATOM 633 C C . SER A 1 85 ? 2.660 4.388 -5.500 1.00 89.06 85 SER A C 1
ATOM 635 O O . SER A 1 85 ? 1.666 4.046 -4.848 1.00 89.06 85 SER A O 1
ATOM 637 N N . LEU A 1 86 ? 3.071 5.650 -5.564 1.00 88.44 86 LEU A N 1
ATOM 638 C CA . LEU A 1 86 ? 2.308 6.804 -5.083 1.00 88.44 86 LEU A CA 1
ATOM 639 C C . LEU A 1 86 ? 1.557 7.488 -6.238 1.00 88.44 86 LEU A C 1
ATOM 641 O O . LEU A 1 86 ? 0.638 8.273 -6.003 1.00 88.44 86 LEU A O 1
ATOM 645 N N . SER A 1 87 ? 1.896 7.155 -7.485 1.00 76.94 87 SER A N 1
ATOM 646 C CA . SER A 1 87 ? 1.271 7.699 -8.684 1.00 76.94 87 SER A CA 1
ATOM 647 C C . SER A 1 87 ? -0.222 7.359 -8.796 1.00 76.94 87 SER A C 1
ATOM 649 O O . SER A 1 87 ? -0.677 6.210 -8.703 1.00 76.94 87 SER A O 1
ATOM 651 N N . GLY A 1 88 ? -1.020 8.394 -9.075 1.00 66.81 88 GLY A N 1
ATOM 652 C CA . GLY A 1 88 ? -2.444 8.273 -9.382 1.00 66.81 88 GLY A CA 1
ATOM 653 C C . GLY A 1 88 ? -2.710 7.453 -10.650 1.00 66.81 88 GLY A C 1
ATOM 654 O O . GLY A 1 88 ? -3.635 6.636 -10.651 1.00 66.81 88 GLY A O 1
ATOM 655 N N . VAL A 1 89 ? -1.869 7.632 -11.675 1.00 69.00 89 VAL A N 1
ATOM 656 C CA . VAL A 1 89 ? -1.928 6.932 -12.973 1.00 69.00 89 VAL A CA 1
ATOM 657 C C . VAL A 1 89 ? -1.415 5.493 -12.838 1.00 69.00 89 VAL A C 1
ATOM 659 O O . VAL A 1 89 ? -2.006 4.580 -13.416 1.00 69.00 89 VAL A O 1
ATOM 662 N N . GLY A 1 90 ? -0.398 5.300 -11.985 1.00 65.56 90 GLY A N 1
ATOM 663 C CA . GLY A 1 90 ? 0.091 4.008 -11.505 1.00 65.56 90 GLY A CA 1
ATOM 664 C C . GLY A 1 90 ? 0.700 3.147 -12.607 1.00 65.56 90 GLY A C 1
ATOM 665 O O . GLY A 1 90 ? -0.002 2.318 -13.191 1.00 65.56 90 GLY A O 1
ATOM 666 N N . TYR A 1 91 ? 1.995 3.336 -12.862 1.00 85.38 91 TYR A N 1
ATOM 667 C CA . TYR A 1 91 ? 2.807 2.378 -13.607 1.00 85.38 91 TYR A CA 1
ATOM 668 C C . TYR A 1 91 ? 3.425 1.398 -12.619 1.00 85.38 91 TYR A C 1
ATOM 670 O O . TYR A 1 91 ? 4.032 1.801 -11.631 1.00 85.38 91 TYR A O 1
ATOM 678 N N . TYR A 1 92 ? 3.235 0.114 -12.877 1.00 85.62 92 TYR A N 1
ATOM 679 C CA . TYR A 1 92 ? 3.689 -0.960 -12.013 1.00 85.62 92 TYR A CA 1
ATOM 680 C C . TYR A 1 92 ? 4.669 -1.813 -12.798 1.00 85.62 92 TYR A C 1
ATOM 682 O O . TYR A 1 92 ? 4.254 -2.463 -13.757 1.00 85.62 92 TYR A O 1
ATOM 690 N N . ASP A 1 93 ? 5.936 -1.822 -12.392 1.00 85.62 93 ASP A N 1
ATOM 691 C CA . ASP A 1 93 ? 6.817 -2.924 -12.767 1.00 85.62 93 ASP A CA 1
ATOM 692 C C . ASP A 1 93 ? 6.321 -4.174 -12.038 1.00 85.62 93 ASP A C 1
ATOM 694 O O . ASP A 1 93 ? 6.215 -4.195 -10.805 1.00 85.62 93 ASP A O 1
ATOM 698 N N . LEU A 1 94 ? 5.882 -5.154 -12.820 1.00 84.56 94 LEU A N 1
ATOM 699 C CA . LEU A 1 94 ? 5.302 -6.385 -12.319 1.00 84.56 94 LEU A CA 1
ATOM 700 C C . LEU A 1 94 ? 6.327 -7.492 -12.321 1.00 84.56 94 LEU A C 1
ATOM 702 O O . LEU A 1 94 ? 7.120 -7.629 -13.250 1.00 84.56 94 LEU A O 1
ATOM 706 N N . TYR A 1 95 ? 6.190 -8.380 -11.353 1.00 81.75 95 TYR A N 1
ATOM 707 C CA . TYR A 1 95 ? 6.992 -9.584 -11.299 1.00 81.75 95 TYR A CA 1
ATOM 708 C C . TYR A 1 95 ? 6.189 -10.755 -10.774 1.00 81.75 95 TYR A C 1
ATOM 710 O O . TYR A 1 95 ? 5.266 -10.606 -9.964 1.00 81.75 95 TYR A O 1
ATOM 718 N N . ARG A 1 96 ? 6.579 -11.934 -11.247 1.00 78.31 96 ARG A N 1
ATOM 719 C CA . ARG A 1 96 ? 6.146 -13.212 -10.703 1.00 78.31 96 ARG A CA 1
ATOM 720 C C . ARG A 1 96 ? 7.256 -13.790 -9.846 1.00 78.31 96 ARG A C 1
ATOM 722 O O . ARG A 1 96 ? 8.382 -13.925 -10.315 1.00 78.31 96 ARG A O 1
ATOM 729 N N . TYR A 1 97 ? 6.913 -14.170 -8.623 1.00 67.75 97 TYR A N 1
ATOM 730 C CA . TYR A 1 97 ? 7.833 -14.906 -7.765 1.00 67.75 97 TYR A CA 1
ATOM 731 C C . TYR A 1 97 ? 7.659 -16.399 -7.981 1.00 67.75 97 TYR A C 1
ATOM 733 O O . TYR A 1 97 ? 6.575 -16.945 -7.770 1.00 67.75 97 TYR A O 1
ATOM 741 N N . GLU A 1 98 ? 8.742 -17.052 -8.371 1.00 64.31 98 GLU A N 1
ATOM 742 C CA . GLU A 1 98 ? 8.820 -18.500 -8.477 1.00 64.31 98 GLU A CA 1
ATOM 743 C C . GLU A 1 98 ? 9.720 -19.014 -7.359 1.00 64.31 98 GLU A C 1
ATOM 745 O O . GLU A 1 98 ? 10.882 -18.619 -7.238 1.00 64.31 98 GLU A O 1
ATOM 750 N N . ASP A 1 99 ? 9.162 -19.871 -6.504 1.00 61.09 99 ASP A N 1
ATOM 751 C CA . ASP A 1 99 ? 9.946 -20.575 -5.496 1.00 61.09 99 ASP A CA 1
ATOM 752 C C . ASP A 1 99 ? 10.666 -21.735 -6.187 1.00 61.09 99 ASP A C 1
ATOM 754 O O . ASP A 1 99 ? 10.035 -22.682 -6.667 1.00 61.09 99 ASP A O 1
ATOM 758 N N . THR A 1 100 ? 11.985 -21.623 -6.321 1.00 59.41 100 THR A N 1
ATOM 759 C CA . THR A 1 100 ? 12.816 -22.645 -6.960 1.00 59.41 100 THR A CA 1
ATOM 760 C C . THR A 1 100 ? 13.619 -23.389 -5.899 1.00 59.41 100 THR A C 1
ATOM 762 O O . THR A 1 100 ? 13.864 -22.878 -4.809 1.00 59.41 100 THR A O 1
ATOM 765 N N . MET A 1 101 ? 14.128 -24.583 -6.223 1.00 55.06 101 MET A N 1
ATOM 766 C CA . MET A 1 101 ? 14.966 -25.360 -5.290 1.00 55.06 101 MET A CA 1
ATOM 767 C C . MET A 1 101 ? 16.247 -24.635 -4.825 1.00 55.06 101 MET A C 1
ATOM 769 O O . MET A 1 101 ? 16.927 -25.128 -3.931 1.00 55.06 101 MET A O 1
ATOM 773 N N . LYS A 1 102 ? 16.603 -23.497 -5.435 1.00 52.28 102 LYS A N 1
ATOM 774 C CA . LYS A 1 102 ? 17.789 -22.688 -5.113 1.00 52.28 102 LYS A CA 1
ATOM 775 C C . LYS A 1 102 ? 17.441 -21.324 -4.503 1.00 52.28 102 LYS A C 1
ATOM 777 O O . LYS A 1 102 ? 18.308 -20.462 -4.432 1.00 52.28 102 LYS A O 1
ATOM 782 N N . GLY A 1 103 ? 16.192 -21.129 -4.088 1.00 56.16 103 GLY A N 1
ATOM 783 C CA . GLY A 1 103 ? 15.680 -19.851 -3.602 1.00 56.16 103 GLY A CA 1
ATOM 784 C C . GLY A 1 103 ? 14.645 -19.244 -4.546 1.00 56.16 103 GLY A C 1
ATOM 785 O O . GLY A 1 103 ? 14.257 -19.834 -5.558 1.00 56.16 103 GLY A O 1
ATOM 786 N N . ARG A 1 104 ? 14.166 -18.053 -4.198 1.00 57.75 104 ARG A N 1
ATOM 787 C CA . ARG A 1 104 ? 13.108 -17.375 -4.951 1.00 57.75 104 ARG A CA 1
ATOM 788 C C . ARG A 1 104 ? 13.685 -16.545 -6.077 1.00 57.75 104 ARG A C 1
ATOM 790 O O . ARG A 1 104 ? 14.579 -15.738 -5.854 1.00 57.75 104 ARG A O 1
ATOM 797 N N . VAL A 1 105 ? 13.119 -16.714 -7.264 1.00 62.19 105 VAL A N 1
ATOM 798 C CA . VAL A 1 105 ? 13.455 -15.911 -8.438 1.00 62.19 105 VAL A CA 1
ATOM 799 C C . VAL A 1 105 ? 12.287 -14.979 -8.734 1.00 62.19 105 VAL A C 1
ATOM 801 O O . VAL A 1 105 ? 11.128 -15.394 -8.705 1.00 62.19 105 VAL A O 1
ATOM 804 N N . SER A 1 106 ? 12.596 -13.708 -8.987 1.00 66.31 106 SER A N 1
ATOM 805 C CA . SER A 1 106 ? 11.628 -12.715 -9.445 1.00 66.31 106 SER A CA 1
ATOM 806 C C . SER A 1 106 ? 11.738 -12.580 -10.959 1.00 66.31 106 SER A C 1
ATOM 808 O O . SER A 1 106 ? 12.780 -12.182 -11.471 1.00 66.31 106 SER A O 1
ATOM 810 N N . ASN A 1 107 ? 10.669 -12.911 -11.674 1.00 71.38 107 ASN A N 1
ATOM 811 C CA . ASN A 1 107 ? 10.600 -12.783 -13.124 1.00 71.38 107 ASN A CA 1
ATOM 812 C C . ASN A 1 107 ? 9.837 -11.504 -13.480 1.00 71.38 107 ASN A C 1
ATOM 814 O O . ASN A 1 107 ? 8.618 -11.461 -13.295 1.00 71.38 107 ASN A O 1
ATOM 818 N N . SER A 1 108 ? 10.528 -10.481 -14.001 1.00 79.31 108 SER A N 1
ATOM 819 C CA . SER A 1 108 ? 9.879 -9.246 -14.468 1.00 79.31 108 SER A CA 1
ATOM 820 C C . SER A 1 108 ? 8.950 -9.538 -15.650 1.00 79.31 108 SER A C 1
ATOM 822 O O . SER A 1 108 ? 9.351 -10.113 -16.664 1.00 79.31 108 SER A O 1
ATOM 824 N N . LEU A 1 109 ? 7.696 -9.115 -15.518 1.00 83.31 109 LEU A N 1
ATOM 825 C CA . LEU A 1 109 ? 6.641 -9.244 -16.520 1.00 83.31 109 LEU A CA 1
ATOM 826 C C . LEU A 1 109 ? 6.508 -7.981 -17.382 1.00 83.31 109 LEU A C 1
ATOM 828 O O . LEU A 1 109 ? 5.821 -8.020 -18.400 1.00 83.31 109 LEU A O 1
ATOM 832 N N . GLY A 1 110 ? 7.169 -6.885 -17.001 1.00 87.06 110 GLY A N 1
ATOM 833 C CA . GLY A 1 110 ? 7.100 -5.588 -17.673 1.00 87.06 110 GLY A CA 1
ATOM 834 C C . GLY A 1 110 ? 6.296 -4.549 -16.890 1.00 87.06 110 GLY A C 1
ATOM 835 O O . GLY A 1 110 ? 5.835 -4.797 -15.773 1.00 87.06 110 GLY A O 1
ATOM 836 N N . ILE A 1 111 ? 6.127 -3.374 -17.499 1.00 89.81 111 ILE A N 1
ATOM 837 C CA . ILE A 1 111 ? 5.501 -2.209 -16.865 1.00 89.81 111 ILE A CA 1
ATOM 838 C C . ILE A 1 111 ? 4.051 -2.078 -17.334 1.00 89.81 111 ILE A C 1
ATOM 840 O O . ILE A 1 111 ? 3.779 -1.946 -18.527 1.00 89.81 111 ILE A O 1
ATOM 844 N N . PHE A 1 112 ? 3.106 -2.056 -16.393 1.00 88.56 112 PHE A N 1
ATOM 845 C CA . PHE A 1 112 ? 1.675 -2.002 -16.701 1.00 88.56 112 PHE A CA 1
ATOM 846 C C . PHE A 1 112 ? 0.950 -0.885 -15.963 1.00 88.56 112 PHE A C 1
ATOM 848 O O . PHE A 1 112 ? 1.261 -0.549 -14.824 1.00 88.56 112 PHE A O 1
ATOM 855 N N . THR A 1 113 ? -0.100 -0.361 -16.595 1.00 86.00 113 THR A N 1
ATOM 856 C CA . THR A 1 113 ? -1.098 0.481 -15.924 1.00 86.00 113 THR A CA 1
ATOM 857 C C . THR A 1 113 ? -2.186 -0.368 -15.277 1.00 86.00 113 THR A C 1
ATOM 859 O O . THR A 1 113 ? -2.403 -1.525 -15.642 1.00 86.00 113 THR A O 1
ATOM 862 N N . SER A 1 114 ? -2.990 0.246 -14.404 1.00 79.75 114 SER A N 1
ATOM 863 C CA . SER A 1 114 ? -4.199 -0.382 -13.843 1.00 79.75 114 SER A CA 1
ATOM 864 C C . SER A 1 114 ? -5.140 -0.992 -14.898 1.00 79.75 114 SER A C 1
ATOM 866 O O . SER A 1 114 ? -5.807 -1.990 -14.618 1.00 79.75 114 SER A O 1
ATOM 868 N N . LYS A 1 115 ? -5.226 -0.391 -16.096 1.00 80.06 115 LYS A N 1
ATOM 869 C CA . LYS A 1 115 ? -6.020 -0.921 -17.215 1.00 80.06 115 LYS A CA 1
ATOM 870 C C . LYS A 1 115 ? -5.317 -2.115 -17.861 1.00 80.06 115 LYS A C 1
ATOM 872 O O . LYS A 1 115 ? -5.932 -3.168 -17.978 1.00 80.06 115 LYS A O 1
ATOM 877 N N . GLY A 1 116 ? -4.029 -1.973 -18.181 1.00 82.31 116 GLY A N 1
ATOM 878 C CA . GLY A 1 116 ? -3.228 -3.041 -18.784 1.00 82.31 116 GLY A CA 1
ATOM 879 C C . GLY A 1 116 ? -3.233 -4.330 -17.958 1.00 82.31 116 GLY A C 1
ATOM 880 O O . GLY A 1 116 ? -3.322 -5.411 -18.534 1.00 82.31 116 GLY A O 1
ATOM 881 N N . LEU A 1 117 ? -3.257 -4.214 -16.624 1.00 82.25 117 LEU A N 1
ATOM 882 C CA . LEU A 1 117 ? -3.383 -5.350 -15.705 1.00 82.25 117 LEU A CA 1
ATOM 883 C C . LEU A 1 117 ? -4.644 -6.183 -15.933 1.00 82.25 117 LEU A C 1
ATOM 885 O O . LEU A 1 117 ? -4.585 -7.410 -15.917 1.00 82.25 117 LEU A O 1
ATOM 889 N N . LYS A 1 118 ? -5.790 -5.520 -16.122 1.00 76.75 118 LYS A N 1
ATOM 890 C CA . LYS A 1 118 ? -7.071 -6.209 -16.312 1.00 76.75 118 LYS A CA 1
ATOM 891 C C . LYS A 1 118 ? -7.108 -6.978 -17.622 1.00 76.75 118 LYS A C 1
ATOM 893 O O . LYS A 1 118 ? -7.741 -8.023 -17.658 1.00 76.75 118 LYS A O 1
ATOM 898 N N . ASP A 1 119 ? -6.448 -6.456 -18.649 1.00 83.38 119 ASP A N 1
ATOM 899 C CA . ASP A 1 119 ? -6.480 -7.033 -19.989 1.00 83.38 119 ASP A CA 1
ATOM 900 C C . ASP A 1 119 ? -5.482 -8.199 -20.109 1.00 83.38 119 ASP A C 1
ATOM 902 O O . ASP A 1 119 ? -5.838 -9.262 -20.609 1.00 83.38 119 ASP A O 1
ATOM 906 N N . HIS A 1 120 ? -4.259 -8.040 -19.587 1.00 84.19 120 HIS A N 1
ATOM 907 C CA . HIS A 1 120 ? -3.180 -9.028 -19.746 1.00 84.19 120 HIS A CA 1
ATOM 908 C C . HIS A 1 120 ? -3.187 -10.130 -18.682 1.00 84.19 120 HIS A C 1
ATOM 910 O O . HIS A 1 120 ? -2.734 -11.238 -18.945 1.00 84.19 120 HIS A O 1
ATOM 916 N N . PHE A 1 121 ? -3.716 -9.849 -17.488 1.00 84.50 121 PHE A N 1
ATOM 917 C CA . PHE A 1 121 ? -3.685 -10.766 -16.342 1.00 84.50 121 PHE A CA 1
ATOM 918 C C . PHE A 1 121 ? -5.093 -11.044 -15.794 1.00 84.50 121 PHE A C 1
ATOM 920 O O . PHE A 1 121 ? -5.283 -11.253 -14.590 1.00 84.50 121 PHE A O 1
ATOM 927 N N . ALA A 1 122 ? -6.097 -11.037 -16.682 1.00 80.56 122 ALA A N 1
ATOM 928 C CA . ALA A 1 122 ? -7.502 -11.276 -16.350 1.00 80.56 122 ALA A CA 1
ATOM 929 C C . ALA A 1 122 ? -7.706 -12.624 -15.642 1.00 80.56 122 ALA A C 1
ATOM 931 O O . ALA A 1 122 ? -8.347 -12.692 -14.589 1.00 80.56 122 ALA A O 1
ATOM 932 N N . GLU A 1 123 ? -7.127 -13.684 -16.209 1.00 82.88 123 GLU A N 1
ATOM 933 C CA . GLU A 1 123 ? -7.216 -15.056 -15.698 1.00 82.88 123 GLU A CA 1
ATOM 934 C C . GLU A 1 123 ? -6.444 -15.223 -14.390 1.00 82.88 123 GLU A C 1
ATOM 936 O O . GLU A 1 123 ? -6.865 -15.949 -13.489 1.00 82.88 123 GLU A O 1
ATOM 941 N N . GLU A 1 124 ? -5.353 -14.472 -14.240 1.00 80.19 124 GLU A N 1
ATOM 942 C CA . GLU A 1 124 ? -4.552 -14.484 -13.024 1.00 80.19 124 GLU A CA 1
ATOM 943 C C . GLU A 1 124 ? -5.199 -13.694 -11.883 1.00 80.19 124 GLU A C 1
ATOM 945 O O . GLU A 1 124 ? -4.804 -13.831 -10.725 1.00 80.19 124 GLU A O 1
ATOM 950 N N . GLY A 1 125 ? -6.205 -12.873 -12.189 1.00 79.00 125 GLY A N 1
ATOM 951 C CA . GLY A 1 125 ? -6.930 -12.079 -11.209 1.00 79.00 125 GLY A CA 1
ATOM 952 C C . GLY A 1 125 ? -6.091 -10.961 -10.591 1.00 79.00 125 GLY A C 1
ATOM 953 O O . GLY A 1 125 ? -6.371 -10.572 -9.452 1.00 79.00 125 GLY A O 1
ATOM 954 N N . ALA A 1 126 ? -5.086 -10.448 -11.312 1.00 82.56 126 ALA A N 1
ATOM 955 C CA . ALA A 1 126 ? -4.249 -9.347 -10.847 1.00 82.56 126 ALA A CA 1
ATOM 956 C C . ALA A 1 126 ? -5.091 -8.089 -10.595 1.00 82.56 126 ALA A C 1
ATOM 958 O O . ALA A 1 126 ? -5.906 -7.666 -11.419 1.00 82.56 126 ALA A O 1
ATOM 959 N N . LYS A 1 127 ? -4.923 -7.495 -9.414 1.00 84.38 127 LYS A N 1
ATOM 960 C CA . LYS A 1 127 ? -5.699 -6.335 -8.970 1.00 84.38 127 LYS A CA 1
ATOM 961 C C . LYS A 1 127 ? -4.812 -5.339 -8.256 1.00 84.38 127 LYS A C 1
ATOM 963 O O . LYS A 1 127 ? -3.960 -5.709 -7.449 1.00 84.38 127 LYS A O 1
ATOM 968 N N . VAL A 1 128 ? -5.110 -4.066 -8.486 1.00 87.75 128 VAL A N 1
ATOM 969 C CA . VAL A 1 128 ? -4.541 -2.972 -7.706 1.00 87.75 128 VAL A CA 1
ATOM 970 C C . VAL A 1 128 ? -5.230 -2.903 -6.347 1.00 87.75 128 VAL A C 1
ATOM 972 O O . VAL A 1 128 ? -6.459 -2.872 -6.270 1.00 87.75 128 VAL A O 1
ATOM 975 N N . LYS A 1 129 ? -4.443 -2.872 -5.277 1.00 88.69 129 LYS A N 1
ATOM 976 C CA . LYS A 1 129 ? -4.873 -2.640 -3.896 1.00 88.69 129 LYS A CA 1
ATOM 977 C C . LYS A 1 129 ? -4.356 -1.278 -3.436 1.00 88.69 129 LYS A C 1
ATOM 979 O O . LYS A 1 129 ? -3.273 -0.864 -3.836 1.00 88.69 129 LYS A O 1
ATOM 984 N N . HIS A 1 130 ? -5.136 -0.602 -2.601 1.00 91.62 130 HIS A N 1
ATOM 985 C CA . HIS A 1 130 ? -4.749 0.624 -1.908 1.00 91.62 130 HIS A CA 1
ATOM 986 C C . HIS A 1 130 ? -4.234 0.226 -0.535 1.00 91.62 130 HIS A C 1
ATOM 988 O O . HIS A 1 130 ? -4.994 -0.304 0.275 1.00 91.62 130 HIS A O 1
ATOM 994 N N . ARG A 1 131 ? -2.954 0.460 -0.290 1.00 92.75 131 ARG A N 1
ATOM 995 C CA . ARG A 1 131 ? -2.303 0.176 0.977 1.00 92.75 131 ARG A CA 1
ATOM 996 C C . ARG A 1 131 ? -2.260 1.446 1.804 1.00 92.75 131 ARG A C 1
ATOM 998 O O . ARG A 1 131 ? -1.547 2.380 1.453 1.00 92.75 131 ARG A O 1
ATOM 1005 N N . ILE A 1 132 ? -3.015 1.477 2.895 1.00 94.81 132 ILE A N 1
ATOM 1006 C CA . ILE A 1 132 ? -2.977 2.583 3.854 1.00 94.81 132 ILE A CA 1
ATOM 1007 C C . ILE A 1 132 ? -1.946 2.224 4.915 1.00 94.81 132 ILE A C 1
ATOM 1009 O O . ILE A 1 132 ? -2.181 1.297 5.688 1.00 94.81 132 ILE A O 1
ATOM 1013 N N . PHE A 1 133 ? -0.824 2.939 4.940 1.00 93.44 133 PHE A N 1
ATOM 1014 C CA . PHE A 1 133 ? 0.156 2.852 6.018 1.00 93.44 133 PHE A CA 1
ATOM 1015 C C . PHE A 1 133 ? -0.237 3.790 7.151 1.00 93.44 133 PHE A C 1
ATOM 1017 O O . PHE A 1 133 ? -0.696 4.910 6.917 1.00 93.44 133 PHE A O 1
ATOM 1024 N N . GLY A 1 134 ? -0.030 3.350 8.386 1.00 93.25 134 GLY A N 1
ATOM 1025 C CA . GLY A 1 134 ? -0.308 4.171 9.547 1.00 93.25 134 GLY A CA 1
ATOM 1026 C C . GLY A 1 134 ? 0.280 3.632 10.837 1.00 93.25 134 GLY A C 1
ATOM 1027 O O . GLY A 1 134 ? 0.935 2.591 10.867 1.00 93.25 134 GLY A O 1
ATOM 1028 N N . LEU A 1 135 ? 0.012 4.363 11.910 1.00 92.62 135 LEU A N 1
ATOM 1029 C CA . LEU A 1 135 ? 0.363 3.968 13.267 1.00 92.62 135 LEU A CA 1
ATOM 1030 C C . LEU A 1 135 ? -0.853 3.324 13.911 1.00 92.62 135 LEU A C 1
ATOM 1032 O O . LEU A 1 135 ? -1.876 3.984 14.088 1.00 92.62 135 LEU A O 1
ATOM 1036 N N . LEU A 1 136 ? -0.761 2.039 14.229 1.00 92.94 136 LEU A N 1
ATOM 1037 C CA . LEU A 1 136 ? -1.787 1.341 14.985 1.00 92.94 136 LEU A CA 1
ATOM 1038 C C . LEU A 1 136 ? -1.789 1.894 16.416 1.00 92.94 136 LEU A C 1
ATOM 1040 O O . LEU A 1 136 ? -0.745 1.937 17.057 1.00 92.94 136 LEU A O 1
ATOM 1044 N N . ILE A 1 137 ? -2.954 2.323 16.904 1.00 89.69 137 ILE A N 1
ATOM 1045 C CA . ILE A 1 137 ? -3.094 2.924 18.241 1.00 89.69 137 ILE A CA 1
ATOM 1046 C C . ILE A 1 137 ? -4.056 2.156 19.146 1.00 89.69 137 ILE A C 1
ATOM 1048 O O . ILE A 1 137 ? -3.936 2.220 20.368 1.00 89.69 137 ILE A O 1
ATOM 1052 N N . LYS A 1 138 ? -5.020 1.425 18.570 1.00 91.38 138 LYS A N 1
ATOM 1053 C CA . LYS A 1 138 ? -5.980 0.633 19.344 1.00 91.38 138 LYS A CA 1
ATOM 1054 C C . LYS A 1 138 ? -6.295 -0.701 18.692 1.00 91.38 138 LYS A C 1
ATOM 1056 O O . LYS A 1 138 ? -6.391 -0.787 17.468 1.00 91.38 138 LYS A O 1
ATOM 1061 N N . LYS A 1 139 ? -6.566 -1.690 19.539 1.00 92.75 139 LYS A N 1
ATOM 1062 C CA . LYS A 1 139 ? -7.195 -2.968 19.200 1.00 92.75 139 LYS A CA 1
ATOM 1063 C C . LYS A 1 139 ? -8.372 -3.180 20.147 1.00 92.75 139 LYS A C 1
ATOM 1065 O O . LYS A 1 139 ? -8.208 -3.091 21.359 1.00 92.75 139 LYS A O 1
ATOM 1070 N N . ASP A 1 140 ? -9.554 -3.439 19.599 1.00 92.94 140 ASP A N 1
ATOM 1071 C CA . ASP A 1 140 ? -10.784 -3.705 20.362 1.00 92.94 140 ASP A CA 1
ATOM 1072 C C . ASP A 1 140 ? -11.117 -2.613 21.397 1.00 92.94 140 ASP A C 1
ATOM 1074 O O . ASP A 1 140 ? -11.604 -2.886 22.491 1.00 92.94 140 ASP A O 1
ATOM 1078 N N . GLY A 1 141 ? -10.814 -1.355 21.059 1.00 86.44 141 GLY A N 1
ATOM 1079 C CA . GLY A 1 141 ? -10.990 -0.189 21.932 1.00 86.44 141 GLY A CA 1
ATOM 1080 C C . GLY A 1 141 ? -9.886 0.013 22.980 1.00 86.44 141 GLY A C 1
ATOM 1081 O O . GLY A 1 141 ? -9.758 1.122 23.501 1.00 86.44 141 GLY A O 1
ATOM 1082 N N . GLY A 1 142 ? -9.060 -1.003 23.241 1.00 88.44 142 GLY A N 1
ATOM 1083 C CA . GLY A 1 142 ? -7.894 -0.927 24.119 1.00 88.44 142 GLY A CA 1
ATOM 1084 C C . GLY A 1 142 ? -6.664 -0.342 23.423 1.00 88.44 142 GLY A C 1
ATOM 1085 O O . GLY A 1 142 ? -6.509 -0.465 22.209 1.00 88.44 142 GLY A O 1
ATOM 1086 N N . SER A 1 143 ? -5.789 0.293 24.202 1.00 86.38 143 SER A N 1
ATOM 1087 C CA . SER A 1 143 ? -4.480 0.790 23.749 1.00 86.38 143 SER A CA 1
ATOM 1088 C C . SER A 1 143 ? -3.584 -0.369 23.292 1.00 86.38 143 SER A C 1
ATOM 1090 O O . SER A 1 143 ? -3.584 -1.432 23.920 1.00 86.38 143 SER A O 1
ATOM 1092 N N . ILE A 1 144 ? -2.808 -0.173 22.217 1.00 85.69 144 ILE A N 1
ATOM 1093 C CA . ILE A 1 144 ? -1.887 -1.221 21.748 1.00 85.69 144 ILE A CA 1
ATOM 1094 C C . ILE A 1 144 ? -0.685 -1.441 22.663 1.00 85.69 144 ILE A C 1
ATOM 1096 O O . ILE A 1 144 ? -0.200 -2.564 22.740 1.00 85.69 144 ILE A O 1
ATOM 1100 N N . ASN A 1 145 ? -0.263 -0.429 23.421 1.00 76.81 145 ASN A N 1
ATOM 1101 C CA . ASN A 1 145 ? 0.858 -0.539 24.358 1.00 76.81 145 ASN A CA 1
ATOM 1102 C C . ASN A 1 145 ? 0.500 -1.393 25.581 1.00 76.81 145 ASN A C 1
ATOM 1104 O O . ASN A 1 145 ? 1.371 -1.968 26.231 1.00 76.81 145 ASN A O 1
ATOM 1108 N N . LYS A 1 146 ? -0.798 -1.497 25.885 1.00 80.81 146 LYS A N 1
ATOM 1109 C CA . LYS A 1 146 ? -1.335 -2.321 26.976 1.00 80.81 146 LYS A CA 1
ATOM 1110 C C . LYS A 1 146 ? -1.793 -3.704 26.514 1.00 80.81 146 LYS A C 1
ATOM 1112 O O . LYS A 1 146 ? -2.243 -4.497 27.336 1.00 80.81 146 LYS A O 1
ATOM 1117 N N . ASN A 1 147 ? -1.716 -4.001 25.218 1.00 82.69 147 ASN A N 1
ATOM 1118 C CA . ASN A 1 147 ? -2.083 -5.305 24.689 1.00 82.69 147 ASN A CA 1
ATOM 1119 C C . ASN A 1 147 ? -0.898 -6.270 24.822 1.00 82.69 147 ASN A C 1
ATOM 1121 O O . ASN A 1 147 ? 0.142 -6.036 24.217 1.00 82.69 147 ASN A O 1
ATOM 1125 N N . GLU A 1 148 ? -1.060 -7.351 25.587 1.00 83.69 148 GLU A N 1
ATOM 1126 C CA . GLU A 1 148 ? 0.023 -8.301 25.889 1.00 83.69 148 GLU A CA 1
ATOM 1127 C C . GLU A 1 148 ? 0.706 -8.843 24.628 1.00 83.69 148 GLU A C 1
ATOM 1129 O O . GLU A 1 148 ? 1.930 -8.830 24.551 1.00 83.69 148 GLU A O 1
ATOM 1134 N N . SER A 1 149 ? -0.068 -9.208 23.603 1.00 80.81 149 SER A N 1
ATOM 1135 C CA . SER A 1 149 ? 0.468 -9.737 22.344 1.00 80.81 149 SER A CA 1
ATOM 1136 C C . SER A 1 149 ? 1.210 -8.693 21.497 1.00 80.81 149 SER A C 1
ATOM 1138 O O . SER A 1 149 ? 1.996 -9.059 20.634 1.00 80.81 149 SER A O 1
ATOM 1140 N N . LEU A 1 150 ? 0.972 -7.392 21.701 1.00 79.19 150 LEU A N 1
ATOM 1141 C CA . LEU A 1 150 ? 1.594 -6.304 20.925 1.00 79.19 150 LEU A CA 1
ATOM 1142 C C . LEU A 1 150 ? 2.643 -5.513 21.719 1.00 79.19 150 LEU A C 1
ATOM 1144 O O . LEU A 1 150 ? 3.370 -4.704 21.135 1.00 79.19 150 LEU A O 1
ATOM 1148 N N . LYS A 1 151 ? 2.738 -5.741 23.032 1.00 74.06 151 LYS A N 1
ATOM 1149 C CA . LYS A 1 151 ? 3.579 -4.974 23.955 1.00 74.06 151 LYS A CA 1
ATOM 1150 C C . LYS A 1 151 ? 5.058 -5.028 23.578 1.00 74.06 151 LYS A C 1
ATOM 1152 O O . LYS A 1 151 ? 5.722 -3.993 23.572 1.00 74.06 151 LYS A O 1
ATOM 1157 N N . ASP A 1 152 ? 5.559 -6.199 23.197 1.00 73.12 152 ASP A N 1
ATOM 1158 C CA . ASP A 1 152 ? 6.969 -6.380 22.830 1.00 73.12 152 ASP A CA 1
ATOM 1159 C C . ASP A 1 152 ? 7.325 -5.646 21.530 1.00 73.12 152 ASP A C 1
ATOM 1161 O O . ASP A 1 152 ? 8.408 -5.080 21.390 1.00 73.12 152 ASP A O 1
ATOM 1165 N N . LEU A 1 153 ? 6.403 -5.612 20.564 1.00 74.31 153 LEU A N 1
ATOM 1166 C CA . LEU A 1 153 ? 6.572 -4.861 19.318 1.00 74.31 153 LEU A CA 1
ATOM 1167 C C . LEU A 1 153 ? 6.546 -3.348 19.553 1.00 74.31 153 LEU A C 1
ATOM 1169 O O . LEU A 1 153 ? 7.357 -2.613 18.992 1.00 74.31 153 LEU A O 1
ATOM 1173 N N . SER A 1 154 ? 5.612 -2.901 20.386 1.00 72.50 154 SER A N 1
ATOM 1174 C CA . SER A 1 154 ? 5.474 -1.505 20.782 1.00 72.50 154 SER A CA 1
ATOM 1175 C C . SER A 1 154 ? 6.726 -1.009 21.521 1.00 72.50 154 SER A C 1
ATOM 1177 O O . SER A 1 154 ? 7.292 0.019 21.150 1.00 72.50 154 SER A O 1
ATOM 1179 N N . THR A 1 155 ? 7.221 -1.773 22.500 1.00 69.88 155 THR A N 1
ATOM 1180 C CA . THR A 1 155 ? 8.382 -1.395 23.328 1.00 69.88 155 THR A CA 1
ATOM 1181 C C . THR A 1 155 ? 9.648 -1.210 22.487 1.00 69.88 155 THR A C 1
ATOM 1183 O O . THR A 1 155 ? 10.426 -0.291 22.730 1.00 69.88 155 THR A O 1
ATOM 1186 N N . ARG A 1 156 ? 9.833 -2.038 21.450 1.00 69.19 156 ARG A N 1
ATOM 1187 C CA . ARG A 1 156 ? 10.983 -1.959 20.533 1.00 69.19 156 ARG A CA 1
ATOM 1188 C C . ARG A 1 156 ? 11.003 -0.697 19.660 1.00 69.19 156 ARG A C 1
ATOM 1190 O O . ARG A 1 156 ? 12.056 -0.357 19.138 1.00 69.19 156 ARG A O 1
ATOM 1197 N N . ASN A 1 157 ? 9.873 -0.007 19.517 1.00 70.25 157 ASN A N 1
ATOM 1198 C CA . ASN A 1 157 ? 9.701 1.135 18.617 1.00 70.25 157 ASN A CA 1
ATOM 1199 C C . ASN A 1 157 ? 9.193 2.392 19.359 1.00 70.25 157 ASN A C 1
ATOM 1201 O O . ASN A 1 157 ? 8.382 3.143 18.821 1.00 70.25 157 ASN A O 1
ATOM 1205 N N . ASP A 1 158 ? 9.608 2.602 20.615 1.00 72.19 158 ASP A N 1
ATOM 1206 C CA . ASP A 1 158 ? 9.185 3.733 21.473 1.00 72.19 158 ASP A CA 1
ATOM 1207 C C . ASP A 1 158 ? 7.649 3.913 21.583 1.00 72.19 158 ASP A C 1
ATOM 1209 O O . ASP A 1 158 ? 7.087 5.017 21.622 1.00 72.19 158 ASP A O 1
ATOM 1213 N N . GLY A 1 159 ? 6.928 2.793 21.618 1.00 72.81 159 GLY A N 1
ATOM 1214 C CA . GLY A 1 159 ? 5.470 2.782 21.688 1.00 72.81 159 GLY A CA 1
ATOM 1215 C C . GLY A 1 159 ? 4.772 3.036 20.350 1.00 72.81 159 GLY A C 1
ATOM 1216 O O . GLY A 1 159 ? 3.561 3.262 20.334 1.00 72.81 159 GLY A O 1
ATOM 1217 N N . LEU A 1 160 ? 5.502 3.023 19.230 1.00 82.88 160 LEU A N 1
ATOM 1218 C CA . LEU A 1 160 ? 4.948 3.182 17.887 1.00 82.88 160 LEU A CA 1
ATOM 1219 C C . LEU A 1 160 ? 4.830 1.829 17.192 1.00 82.88 160 LEU A C 1
ATOM 1221 O O . LEU A 1 160 ? 5.810 1.126 16.981 1.00 82.88 160 LEU A O 1
ATOM 1225 N N . VAL A 1 16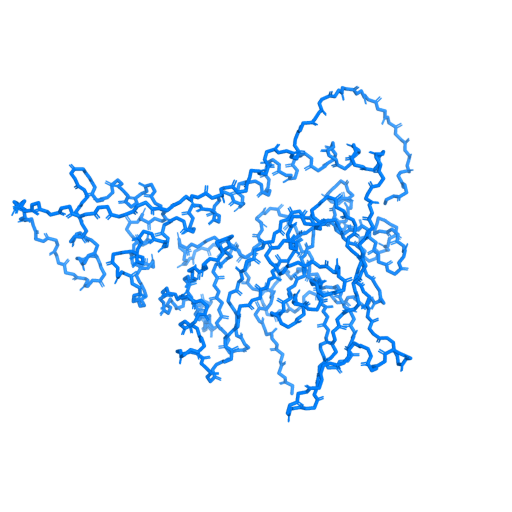1 ? 3.624 1.477 16.758 1.00 88.69 161 VAL A N 1
ATOM 1226 C CA . VAL A 1 161 ? 3.396 0.249 15.994 1.00 88.69 161 VAL A CA 1
ATOM 1227 C C . VAL A 1 161 ? 3.005 0.619 14.574 1.00 88.69 161 VAL A C 1
ATOM 1229 O O . VAL A 1 161 ? 1.891 1.083 14.329 1.00 88.69 161 VAL A O 1
ATOM 1232 N N . VAL A 1 162 ? 3.918 0.421 13.622 1.00 89.50 162 VAL A N 1
ATOM 1233 C CA . VAL A 1 162 ? 3.620 0.664 12.206 1.00 89.50 162 VAL A CA 1
ATOM 1234 C C . VAL A 1 162 ? 2.821 -0.505 11.654 1.00 89.50 162 VAL A C 1
ATOM 1236 O O . VAL A 1 162 ? 3.138 -1.676 11.866 1.00 89.50 162 VAL A O 1
ATOM 1239 N N . ALA A 1 163 ? 1.763 -0.184 10.924 1.00 92.81 163 ALA A N 1
ATOM 1240 C CA . ALA A 1 163 ? 0.899 -1.166 10.306 1.00 92.81 163 ALA A CA 1
ATOM 1241 C C . ALA A 1 163 ? 0.430 -0.691 8.931 1.00 92.81 163 ALA A C 1
ATOM 1243 O O . ALA A 1 163 ? 0.469 0.501 8.612 1.00 92.81 163 ALA A O 1
ATOM 1244 N N . TYR A 1 164 ? -0.059 -1.623 8.121 1.00 94.25 164 TYR A N 1
ATOM 1245 C CA . TYR A 1 164 ? -0.798 -1.290 6.914 1.00 94.25 164 TYR A CA 1
ATOM 1246 C C . TYR A 1 164 ? -2.060 -2.128 6.766 1.00 94.25 164 TYR A C 1
ATOM 1248 O O . TYR A 1 164 ? -2.149 -3.240 7.278 1.00 94.25 164 TYR A O 1
ATOM 1256 N N . ILE A 1 165 ? -3.020 -1.598 6.014 1.00 93.69 165 ILE A N 1
ATOM 1257 C CA . ILE A 1 165 ? -4.188 -2.334 5.532 1.00 93.69 165 ILE A CA 1
ATOM 1258 C C . ILE A 1 165 ? -4.249 -2.255 4.011 1.00 93.69 165 ILE A C 1
ATOM 1260 O O . ILE A 1 165 ? -4.213 -1.168 3.434 1.00 93.69 165 ILE A O 1
ATOM 1264 N N . ASP A 1 166 ? -4.392 -3.413 3.368 1.00 91.62 166 ASP A N 1
ATOM 1265 C CA . ASP A 1 166 ? -4.619 -3.499 1.928 1.00 91.62 166 ASP A CA 1
ATOM 1266 C C . ASP A 1 166 ? -6.118 -3.530 1.610 1.00 91.62 166 ASP A C 1
ATOM 1268 O O . ASP A 1 166 ? -6.847 -4.470 1.949 1.00 91.62 166 ASP A O 1
ATOM 1272 N N . LEU A 1 167 ? -6.582 -2.512 0.893 1.00 90.38 167 LEU A N 1
ATOM 1273 C CA . LEU A 1 167 ? -7.958 -2.375 0.441 1.00 90.38 167 LEU A CA 1
ATOM 1274 C C . LEU A 1 167 ? -8.057 -2.623 -1.063 1.00 90.38 167 LEU A C 1
ATOM 1276 O O . LEU A 1 167 ? -7.487 -1.902 -1.880 1.00 90.38 167 LEU A O 1
ATOM 1280 N N . LEU A 1 168 ? -8.848 -3.623 -1.454 1.00 87.06 168 LEU A N 1
ATOM 1281 C CA . LEU A 1 168 ? -9.297 -3.743 -2.843 1.00 87.06 168 LEU A CA 1
ATOM 1282 C C . LEU A 1 168 ? -10.098 -2.490 -3.249 1.00 87.06 168 LEU A C 1
ATOM 1284 O O . LEU A 1 168 ? -10.700 -1.863 -2.373 1.00 87.06 168 LEU A O 1
ATOM 1288 N N . PRO A 1 169 ? -10.200 -2.160 -4.551 1.00 85.25 169 PRO A N 1
ATOM 1289 C CA . PRO A 1 169 ? -10.879 -0.944 -5.006 1.00 85.25 169 PRO A CA 1
ATOM 1290 C C . PRO A 1 169 ? -12.325 -0.842 -4.510 1.00 85.25 169 PRO A C 1
ATOM 1292 O O . PRO A 1 169 ? -12.790 0.238 -4.174 1.00 85.25 169 PRO A O 1
ATOM 1295 N N . SER A 1 170 ? -13.014 -1.978 -4.369 1.00 84.44 170 SER A N 1
ATOM 1296 C CA . SER A 1 170 ? -14.360 -2.058 -3.792 1.00 84.44 170 SER A CA 1
ATOM 1297 C C . SER A 1 170 ? -14.414 -1.640 -2.319 1.00 84.44 170 SER A C 1
ATOM 1299 O O . SER A 1 170 ? -15.316 -0.908 -1.927 1.00 84.44 170 SER A O 1
ATOM 1301 N N . LYS A 1 171 ? -13.443 -2.062 -1.500 1.00 88.94 171 LYS A N 1
ATOM 1302 C CA . LYS A 1 171 ? -13.357 -1.665 -0.086 1.00 88.94 171 LYS A CA 1
ATOM 1303 C C . LYS A 1 171 ? -12.895 -0.218 0.077 1.00 88.94 171 LYS A C 1
ATOM 1305 O O . LYS A 1 171 ? -13.380 0.467 0.966 1.00 88.94 171 LYS A O 1
ATOM 1310 N N . TYR A 1 172 ? -11.991 0.251 -0.781 1.00 90.38 172 TYR A N 1
ATOM 1311 C CA . TYR A 1 172 ? -11.555 1.648 -0.770 1.00 90.38 172 TYR A CA 1
ATOM 1312 C C . TYR A 1 172 ? -12.676 2.596 -1.222 1.00 90.38 172 TYR A C 1
ATOM 1314 O O . TYR A 1 172 ? -12.873 3.657 -0.642 1.00 90.38 172 TYR A O 1
ATOM 1322 N N . PHE A 1 173 ? -13.479 2.186 -2.204 1.00 88.31 173 PHE A N 1
ATOM 1323 C CA . PHE A 1 173 ? -14.690 2.910 -2.582 1.00 88.31 173 PHE A CA 1
ATOM 1324 C C . PHE A 1 173 ? -15.717 2.939 -1.442 1.00 88.31 173 PHE A C 1
ATOM 1326 O O . PHE A 1 173 ? -16.291 3.987 -1.169 1.00 88.31 173 PHE A O 1
ATOM 1333 N N . ALA A 1 174 ? -15.897 1.828 -0.721 1.00 88.75 174 ALA A N 1
ATOM 1334 C CA . ALA A 1 174 ? -16.752 1.794 0.465 1.00 88.75 174 ALA A CA 1
ATOM 1335 C C . ALA A 1 174 ? -16.256 2.731 1.579 1.00 88.75 174 ALA A C 1
ATOM 1337 O O . ALA A 1 174 ? -17.073 3.374 2.230 1.00 88.75 174 ALA A O 1
ATOM 1338 N N . LEU A 1 175 ? -14.936 2.839 1.778 1.00 93.19 175 LEU A N 1
ATOM 1339 C CA . LEU A 1 175 ? -14.340 3.844 2.662 1.00 93.19 175 LEU A CA 1
ATOM 1340 C C . LEU A 1 175 ? -14.737 5.257 2.214 1.00 93.19 175 LEU A C 1
ATOM 1342 O O . LEU A 1 175 ? -15.280 6.007 3.015 1.00 93.19 175 LEU A O 1
ATOM 1346 N N . ALA A 1 176 ? -14.543 5.599 0.937 1.00 92.25 176 ALA A N 1
ATOM 1347 C CA . ALA A 1 176 ? -14.918 6.911 0.399 1.00 92.25 176 ALA A CA 1
ATOM 1348 C C . ALA A 1 176 ? -16.408 7.235 0.621 1.00 92.25 176 ALA A C 1
ATOM 1350 O O . ALA A 1 176 ? -16.749 8.315 1.099 1.00 92.25 176 ALA A O 1
ATOM 1351 N N . GLN A 1 177 ? -17.291 6.267 0.348 1.00 91.00 177 GLN A N 1
ATOM 1352 C CA . GLN A 1 177 ? -18.732 6.408 0.564 1.00 91.00 177 GLN A CA 1
ATOM 1353 C C . GLN A 1 177 ? -19.088 6.623 2.037 1.00 91.00 177 GLN A C 1
ATOM 1355 O O . GLN A 1 177 ? -19.842 7.536 2.350 1.00 91.00 177 GLN A O 1
ATOM 1360 N N . GLN A 1 178 ? -18.534 5.820 2.948 1.00 92.31 178 GLN A N 1
ATOM 1361 C CA . GLN A 1 178 ? -18.807 5.946 4.385 1.00 92.31 178 GLN A CA 1
ATOM 1362 C C . GLN A 1 178 ? -18.287 7.267 4.965 1.00 92.31 178 GLN A C 1
ATOM 1364 O O . GLN A 1 178 ? -18.854 7.786 5.923 1.00 92.31 178 GLN A O 1
ATOM 1369 N N . LEU A 1 179 ? -17.238 7.833 4.365 1.00 92.50 179 LEU A N 1
ATOM 1370 C CA . LEU A 1 179 ? -16.698 9.144 4.718 1.00 92.50 179 LEU A CA 1
ATOM 1371 C C . LEU A 1 179 ? -17.372 10.311 3.978 1.00 92.50 179 LEU A C 1
ATOM 1373 O O . LEU A 1 179 ? -16.983 11.458 4.199 1.00 92.50 179 LEU A O 1
ATOM 1377 N N . ASN A 1 180 ? -18.361 10.039 3.117 1.00 91.94 180 ASN A N 1
ATOM 1378 C CA . ASN A 1 180 ? -19.031 11.021 2.262 1.00 91.94 180 ASN A CA 1
ATOM 1379 C C . ASN A 1 180 ? -18.042 11.910 1.486 1.00 91.94 180 ASN A C 1
ATOM 1381 O O . ASN A 1 180 ? -18.175 13.135 1.463 1.00 91.94 180 ASN A O 1
ATOM 1385 N N . CYS A 1 181 ? -17.026 11.302 0.868 1.00 91.88 181 CYS A N 1
ATOM 1386 C CA . CYS A 1 181 ? -16.016 12.032 0.109 1.00 91.88 181 CYS A CA 1
ATOM 1387 C C . CYS A 1 181 ? -15.714 11.407 -1.254 1.00 91.88 181 CYS A C 1
ATOM 1389 O O . CYS A 1 181 ? -15.966 10.227 -1.506 1.00 91.88 181 CYS A O 1
ATOM 1391 N N . ASP A 1 182 ? -15.146 12.223 -2.143 1.00 88.56 182 ASP A N 1
ATOM 1392 C CA . ASP A 1 182 ? -14.677 11.752 -3.441 1.00 88.56 182 ASP A CA 1
ATOM 1393 C C . ASP A 1 182 ? -13.537 10.745 -3.265 1.00 88.56 182 ASP A C 1
ATOM 1395 O O . ASP A 1 182 ? -12.636 10.938 -2.445 1.00 88.56 182 ASP A O 1
ATOM 1399 N N . TYR A 1 183 ? -13.522 9.715 -4.112 1.00 84.50 183 TYR A N 1
ATOM 1400 C CA . TYR A 1 183 ? -12.503 8.662 -4.104 1.00 84.50 183 TYR A CA 1
ATOM 1401 C C . TYR A 1 183 ? -11.067 9.216 -4.117 1.00 84.50 183 TYR A C 1
ATOM 1403 O O . TYR A 1 183 ? -10.203 8.721 -3.398 1.00 84.50 183 TYR A O 1
ATOM 1411 N N . SER A 1 184 ? -10.811 10.266 -4.905 1.00 84.75 184 SER A N 1
ATOM 1412 C CA . SER A 1 184 ? -9.497 10.915 -5.007 1.00 84.75 184 SER A CA 1
ATOM 1413 C C . SER A 1 184 ? -9.113 11.736 -3.773 1.00 84.75 184 SER A C 1
ATOM 1415 O O . SER A 1 184 ? -7.935 12.002 -3.569 1.00 84.75 184 SER A O 1
ATOM 1417 N N . LYS A 1 185 ? -10.081 12.125 -2.935 1.00 88.88 185 LYS A N 1
ATOM 1418 C CA . LYS A 1 185 ? -9.864 12.962 -1.745 1.00 88.88 185 LYS A CA 1
ATOM 1419 C C . LYS A 1 185 ? -9.688 12.155 -0.462 1.00 88.88 185 LYS A C 1
ATOM 1421 O O . LYS A 1 185 ? -9.373 12.742 0.571 1.00 88.88 185 LYS A O 1
ATOM 1426 N N . VAL A 1 186 ? -9.876 10.833 -0.505 1.00 90.31 186 VAL A N 1
ATOM 1427 C CA . VAL A 1 186 ? -9.776 9.962 0.677 1.00 90.31 186 VAL A CA 1
ATOM 1428 C C . VAL A 1 186 ? -8.433 10.138 1.384 1.00 90.31 186 VAL A C 1
ATOM 1430 O O . VAL A 1 186 ? -8.430 10.343 2.594 1.00 90.31 186 VAL A O 1
ATOM 1433 N N . ALA A 1 187 ? -7.312 10.119 0.650 1.00 89.00 187 ALA A N 1
ATOM 1434 C CA . ALA A 1 187 ? -5.971 10.275 1.223 1.00 89.00 187 ALA A CA 1
ATOM 1435 C C . ALA A 1 187 ? -5.846 11.555 2.064 1.00 89.00 187 ALA A C 1
ATOM 1437 O O . ALA A 1 187 ? -5.488 11.495 3.240 1.00 89.00 187 ALA A O 1
ATOM 1438 N N . ASN A 1 188 ? -6.256 12.687 1.489 1.00 88.62 188 ASN A N 1
ATOM 1439 C CA . ASN A 1 188 ? -6.208 13.991 2.147 1.00 88.62 188 ASN A CA 1
ATOM 1440 C C . ASN A 1 188 ? -7.188 14.078 3.325 1.00 88.62 188 ASN A C 1
ATOM 1442 O O . ASN A 1 188 ? -6.897 14.725 4.328 1.00 88.62 188 ASN A O 1
ATOM 1446 N N . LEU A 1 189 ? -8.346 13.418 3.234 1.00 92.06 189 LEU A N 1
ATOM 1447 C CA . LEU A 1 189 ? -9.357 13.461 4.286 1.00 92.06 189 LEU A CA 1
ATOM 1448 C C . LEU A 1 189 ? -8.944 12.688 5.544 1.00 92.06 189 LEU A C 1
ATOM 1450 O O . LEU A 1 189 ? -9.276 13.136 6.647 1.00 92.06 189 LEU A O 1
ATOM 1454 N N . ILE A 1 190 ? -8.297 11.528 5.381 1.00 92.94 190 ILE A N 1
ATOM 1455 C CA . ILE A 1 190 ? -7.951 10.627 6.493 1.00 92.94 190 ILE A CA 1
ATOM 1456 C C . ILE A 1 190 ? -6.597 10.942 7.138 1.00 92.94 190 ILE A C 1
ATOM 1458 O O . ILE A 1 190 ? -6.335 10.482 8.249 1.00 92.94 190 ILE A O 1
ATOM 1462 N N . ALA A 1 191 ? -5.740 11.703 6.456 1.00 86.69 191 ALA A N 1
ATOM 1463 C CA . ALA A 1 191 ? -4.421 12.078 6.949 1.00 86.69 191 ALA A CA 1
ATOM 1464 C C . ALA A 1 191 ? -4.502 12.779 8.318 1.00 86.69 191 ALA A C 1
ATOM 1466 O O . ALA A 1 191 ? -5.316 13.681 8.531 1.00 86.69 191 ALA A O 1
ATOM 1467 N N . GLY A 1 192 ? -3.662 12.350 9.268 1.00 79.38 192 GLY A N 1
ATOM 1468 C CA . GLY A 1 192 ? -3.574 12.962 10.604 1.00 79.38 192 GLY A CA 1
ATOM 1469 C C . GLY A 1 192 ? -4.833 12.817 11.475 1.00 79.38 192 GLY A C 1
ATOM 1470 O O . GLY A 1 192 ? -4.989 13.534 12.471 1.00 79.38 192 GLY A O 1
ATOM 1471 N N . LYS A 1 193 ? -5.743 11.911 11.103 1.00 92.62 193 LYS A N 1
ATOM 1472 C CA . LYS A 1 193 ? -6.955 11.555 11.850 1.00 92.62 193 LYS A CA 1
ATOM 1473 C C . LYS A 1 193 ? -6.885 10.117 12.345 1.00 92.62 193 LYS A C 1
ATOM 1475 O O . LYS A 1 193 ? -5.961 9.382 12.020 1.00 92.62 193 LYS A O 1
ATOM 1480 N N . VAL A 1 194 ? -7.867 9.722 13.144 1.00 95.06 194 VAL A N 1
ATOM 1481 C CA . VAL A 1 194 ? -8.010 8.345 13.611 1.00 95.06 194 VAL A CA 1
ATOM 1482 C C . VAL A 1 194 ? -9.001 7.632 12.705 1.00 95.06 194 VAL A C 1
ATOM 1484 O O . VAL A 1 194 ? -10.199 7.900 12.761 1.00 95.06 194 VAL A O 1
ATOM 1487 N N . LEU A 1 195 ? -8.494 6.731 11.868 1.00 96.81 195 LEU A N 1
ATOM 1488 C CA . LEU A 1 195 ? -9.309 5.818 11.080 1.00 96.81 195 LEU A CA 1
ATOM 1489 C C . LEU A 1 195 ? -9.551 4.557 11.906 1.00 96.81 195 LEU A C 1
ATOM 1491 O O . LEU A 1 195 ? -8.613 3.816 12.206 1.00 96.81 195 LEU A O 1
ATOM 1495 N N . THR A 1 196 ? -10.807 4.297 12.244 1.00 96.69 196 THR A N 1
ATOM 1496 C CA . THR A 1 196 ? -11.215 3.049 12.889 1.00 96.69 196 THR A CA 1
ATOM 1497 C C . THR A 1 196 ? -11.832 2.124 11.854 1.00 96.69 196 THR A C 1
ATOM 1499 O O . THR A 1 196 ? -12.645 2.542 11.029 1.00 96.69 196 THR A O 1
ATOM 1502 N N . VAL A 1 197 ? -11.424 0.860 11.900 1.00 95.56 197 VAL A N 1
ATOM 1503 C CA . VAL A 1 197 ? -11.955 -0.217 11.074 1.00 95.56 197 VAL A CA 1
ATOM 1504 C C . VAL A 1 197 ? -12.580 -1.250 11.995 1.00 95.56 197 VAL A C 1
ATOM 1506 O O . VAL A 1 197 ? -11.941 -1.729 12.933 1.00 95.56 197 VAL A O 1
ATOM 1509 N N . GLU A 1 198 ? -13.826 -1.601 11.718 1.00 93.00 198 GLU A N 1
ATOM 1510 C CA . GLU A 1 198 ? -14.584 -2.580 12.487 1.00 93.00 198 GLU A CA 1
ATOM 1511 C C . GLU A 1 198 ? -14.976 -3.761 11.598 1.00 93.00 198 GLU A C 1
ATOM 1513 O O . GLU A 1 198 ? -15.306 -3.603 10.415 1.00 93.00 198 GLU A O 1
ATOM 1518 N N . GLY A 1 199 ? -14.924 -4.957 12.184 1.00 83.06 199 GLY A N 1
ATOM 1519 C CA . GLY A 1 199 ? -15.465 -6.157 11.569 1.00 83.06 199 GLY A CA 1
ATOM 1520 C C . GLY A 1 199 ? -16.987 -6.095 11.539 1.00 83.06 199 GLY A C 1
ATOM 1521 O O . GLY A 1 199 ? -17.622 -5.416 12.350 1.00 83.06 199 GLY A O 1
ATOM 1522 N N . VAL A 1 200 ? -17.594 -6.818 10.605 1.00 72.25 200 VAL A N 1
ATOM 1523 C CA . VAL A 1 200 ? -19.057 -6.870 10.512 1.00 72.25 200 VAL A CA 1
ATOM 1524 C C . VAL A 1 200 ? -19.582 -7.936 11.473 1.00 72.25 200 VAL A C 1
ATOM 1526 O O . VAL A 1 200 ? -19.200 -9.103 11.397 1.00 72.25 200 VAL A O 1
ATOM 1529 N N . THR A 1 201 ? -20.478 -7.552 12.382 1.00 57.12 201 THR A N 1
ATOM 1530 C CA . THR A 1 201 ? -21.225 -8.489 13.233 1.00 57.12 201 THR A CA 1
ATOM 1531 C C . THR A 1 201 ? -22.524 -8.923 12.541 1.00 57.12 201 THR A C 1
ATOM 1533 O O . THR A 1 201 ? -23.060 -8.209 11.692 1.00 57.12 201 THR A O 1
ATOM 1536 N N . LYS A 1 202 ? -23.070 -10.092 12.916 1.00 53.97 202 LYS A N 1
ATOM 1537 C CA . LYS A 1 202 ? -24.283 -10.697 12.314 1.00 53.97 202 LYS A CA 1
ATOM 1538 C C . LYS A 1 202 ? -25.516 -9.773 12.262 1.00 53.97 202 LYS A C 1
ATOM 1540 O O . LYS A 1 202 ? -26.447 -10.057 11.522 1.00 53.97 202 LYS A O 1
ATOM 1545 N N . THR A 1 203 ? -25.540 -8.693 13.037 1.00 52.59 203 THR A N 1
ATOM 1546 C CA . THR A 1 203 ? -26.647 -7.731 13.125 1.00 52.59 203 THR A CA 1
ATOM 1547 C C . THR A 1 203 ? -26.637 -6.647 12.042 1.00 52.59 203 THR A C 1
ATOM 1549 O O . THR A 1 203 ? -27.661 -6.007 11.851 1.00 52.59 203 THR A O 1
ATOM 1552 N N . ASN A 1 204 ? -25.528 -6.448 11.316 1.00 55.59 204 ASN A N 1
ATOM 1553 C CA . ASN A 1 204 ? -25.365 -5.359 10.333 1.00 55.59 204 ASN A CA 1
ATOM 1554 C C . ASN A 1 204 ? -25.083 -5.869 8.905 1.00 55.59 204 ASN A C 1
ATOM 1556 O O . ASN A 1 204 ? -24.436 -5.183 8.112 1.00 55.59 204 ASN A O 1
ATOM 1560 N N . LEU A 1 205 ? -25.540 -7.087 8.588 1.00 62.12 205 LEU A N 1
ATOM 1561 C CA . LEU A 1 205 ? -25.212 -7.794 7.345 1.00 62.12 205 LEU A CA 1
ATOM 1562 C C . LEU A 1 205 ? -25.590 -6.993 6.091 1.00 62.12 205 LEU A C 1
ATOM 1564 O O . LEU A 1 205 ? -24.755 -6.855 5.206 1.00 62.12 205 LEU A O 1
ATOM 1568 N N . ASP A 1 206 ? -26.792 -6.418 6.024 1.00 60.06 206 ASP A N 1
ATOM 1569 C CA . ASP A 1 206 ? -27.301 -5.827 4.776 1.00 60.06 206 ASP A CA 1
ATOM 1570 C C . ASP A 1 206 ? -26.607 -4.519 4.367 1.00 60.06 206 ASP A C 1
ATOM 1572 O O . ASP A 1 206 ? -26.480 -4.236 3.177 1.00 60.06 206 ASP A O 1
ATOM 1576 N N . VAL A 1 207 ? -26.120 -3.727 5.329 1.00 63.91 207 VAL A N 1
ATOM 1577 C CA . VAL A 1 207 ? -25.506 -2.410 5.059 1.00 63.91 207 VAL A CA 1
ATOM 1578 C C . VAL A 1 207 ? -24.086 -2.553 4.513 1.00 63.91 207 VAL A C 1
ATOM 1580 O O . VAL A 1 207 ? -23.641 -1.755 3.690 1.00 63.91 207 VAL A O 1
ATOM 1583 N N . TYR A 1 208 ? 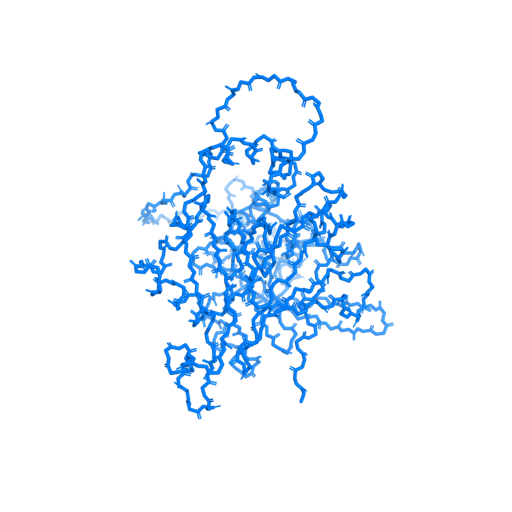-23.374 -3.592 4.949 1.00 69.06 208 TYR A N 1
ATOM 1584 C CA . TYR A 1 208 ? -21.958 -3.793 4.645 1.00 69.06 208 TYR A CA 1
ATOM 1585 C C . TYR A 1 208 ? -21.708 -5.031 3.786 1.00 69.06 208 TYR A C 1
ATOM 1587 O O . TYR A 1 208 ? -20.588 -5.534 3.733 1.00 69.06 208 TYR A O 1
ATOM 1595 N N . TYR A 1 209 ? -22.728 -5.529 3.090 1.00 71.56 209 TYR A N 1
ATOM 1596 C CA . TYR A 1 209 ? -22.612 -6.665 2.187 1.00 71.56 209 TYR A CA 1
ATOM 1597 C C . TYR A 1 209 ? -22.891 -6.236 0.749 1.00 71.56 209 TYR A C 1
ATOM 1599 O O . TYR A 1 209 ? -24.013 -5.915 0.361 1.00 71.56 209 TYR A O 1
ATOM 1607 N N . ASN A 1 210 ? -21.845 -6.250 -0.072 1.00 70.88 210 ASN A N 1
ATOM 1608 C CA . ASN A 1 210 ? -21.966 -5.942 -1.487 1.00 70.88 210 ASN A CA 1
ATOM 1609 C C . ASN A 1 210 ? -22.346 -7.210 -2.255 1.00 70.88 210 ASN A C 1
ATOM 1611 O O . ASN A 1 210 ? -21.517 -8.113 -2.397 1.00 70.88 210 ASN A O 1
ATOM 1615 N N . LYS A 1 211 ? -23.583 -7.286 -2.758 1.00 70.44 211 LYS A N 1
ATOM 1616 C CA . LYS A 1 211 ? -24.044 -8.413 -3.578 1.00 70.44 211 LYS A CA 1
ATOM 1617 C C . LYS A 1 211 ? -23.283 -8.452 -4.901 1.00 70.44 211 LYS A C 1
ATOM 1619 O O . LYS A 1 211 ? -23.218 -7.480 -5.642 1.00 70.44 211 LYS A O 1
ATOM 1624 N N . THR A 1 212 ? -22.744 -9.621 -5.222 1.00 65.50 212 THR A N 1
ATOM 1625 C CA . THR A 1 212 ? -22.086 -9.894 -6.503 1.00 65.50 212 THR A CA 1
ATOM 1626 C C . THR A 1 212 ? -22.663 -11.169 -7.100 1.00 65.50 212 THR A C 1
ATOM 1628 O O . THR A 1 212 ? -23.246 -11.983 -6.381 1.00 65.50 212 THR A O 1
ATOM 1631 N N . SER A 1 213 ? -22.436 -11.394 -8.396 1.00 54.38 213 SER A N 1
ATOM 1632 C CA . SER A 1 213 ? -22.806 -12.643 -9.078 1.00 54.38 213 SER A CA 1
ATOM 1633 C C . SER A 1 213 ? -22.175 -13.901 -8.462 1.00 54.38 213 SER A C 1
ATOM 1635 O O . SER A 1 213 ? -22.602 -15.007 -8.773 1.00 54.38 213 SER A O 1
ATOM 1637 N N . LYS A 1 214 ? -21.186 -13.748 -7.570 1.00 60.31 214 LYS A N 1
ATOM 1638 C CA . LYS A 1 214 ? -20.479 -14.833 -6.876 1.00 60.31 214 LYS A CA 1
ATOM 1639 C C . LYS A 1 214 ? -20.848 -14.960 -5.389 1.00 60.31 214 LYS A C 1
ATOM 1641 O O . LYS A 1 214 ? -20.055 -15.489 -4.620 1.00 60.31 214 LYS A O 1
ATOM 1646 N N . GLY A 1 215 ? -22.017 -14.469 -4.968 1.00 62.44 215 GLY A N 1
ATOM 1647 C CA . GLY A 1 215 ? -22.477 -14.628 -3.581 1.00 62.44 215 GLY A CA 1
ATOM 1648 C C . GLY A 1 215 ? -21.953 -13.566 -2.611 1.00 62.44 215 GLY A C 1
ATOM 1649 O O . GLY A 1 215 ? -21.816 -13.844 -1.425 1.00 62.44 215 GLY A O 1
ATOM 1650 N N . GLY A 1 216 ? -21.687 -12.359 -3.123 1.00 70.00 216 GLY A N 1
ATOM 1651 C CA . GLY A 1 216 ? -21.424 -11.135 -2.356 1.00 70.00 216 GLY A CA 1
ATOM 1652 C C . GLY A 1 216 ? -20.158 -11.113 -1.488 1.00 70.00 216 GLY A C 1
ATOM 1653 O O . GLY A 1 216 ? -19.440 -12.101 -1.374 1.00 70.00 216 GLY A O 1
ATOM 1654 N N . VAL A 1 217 ? -19.818 -9.938 -0.952 1.00 77.88 217 VAL A N 1
ATOM 1655 C CA . VAL A 1 217 ? -18.594 -9.706 -0.162 1.00 77.88 217 VAL A CA 1
ATOM 1656 C C . VAL A 1 217 ? -18.877 -8.703 0.956 1.00 77.88 217 VAL A C 1
ATOM 1658 O O . VAL A 1 217 ? -19.438 -7.638 0.698 1.00 77.88 217 VAL A O 1
ATOM 1661 N N . PHE A 1 218 ? -18.435 -9.008 2.176 1.00 82.31 218 PHE A N 1
ATOM 1662 C CA . PHE A 1 218 ? -18.433 -8.071 3.295 1.00 82.31 218 PHE A CA 1
ATOM 1663 C C . PHE A 1 218 ? -17.411 -6.952 3.097 1.00 82.31 218 PHE A C 1
ATOM 1665 O O . PHE A 1 218 ? -16.255 -7.168 2.705 1.00 82.31 218 PHE A O 1
ATOM 1672 N N . LEU A 1 219 ? -17.853 -5.743 3.404 1.00 86.81 219 LEU A N 1
ATOM 1673 C CA . LEU A 1 219 ? -17.074 -4.522 3.427 1.00 86.81 219 LEU A CA 1
ATOM 1674 C C . LEU A 1 219 ? -16.786 -4.157 4.889 1.00 86.81 219 LEU A C 1
ATOM 1676 O O . LEU A 1 219 ? -17.668 -4.320 5.729 1.00 86.81 219 LEU A O 1
ATOM 1680 N N . PRO A 1 220 ? -15.589 -3.644 5.211 1.00 88.44 220 PRO A N 1
ATOM 1681 C CA . PRO A 1 220 ? -15.331 -3.138 6.549 1.00 88.44 220 PRO A CA 1
ATOM 1682 C C . PRO A 1 220 ? -16.229 -1.936 6.852 1.00 88.44 220 PRO A C 1
ATOM 1684 O O . PRO A 1 220 ? -16.528 -1.130 5.959 1.00 88.44 220 PRO A O 1
ATOM 1687 N N . LYS A 1 221 ? -16.597 -1.781 8.124 1.00 91.69 221 LYS A N 1
ATOM 1688 C CA . LYS A 1 221 ? -17.149 -0.521 8.619 1.00 91.69 221 LYS A CA 1
ATOM 1689 C C . LYS A 1 221 ? -15.993 0.412 8.964 1.00 91.69 221 LYS A C 1
ATOM 1691 O O . LYS A 1 221 ? -15.042 0.005 9.631 1.00 91.69 221 LYS A O 1
ATOM 1696 N N . PHE A 1 222 ? -16.085 1.647 8.497 1.00 93.62 222 PHE A N 1
ATOM 1697 C CA . PHE A 1 222 ? -15.092 2.685 8.707 1.00 93.62 222 PHE A CA 1
ATOM 1698 C C . PHE A 1 222 ? -15.702 3.846 9.483 1.00 93.62 222 PHE A C 1
ATOM 1700 O O . PHE A 1 222 ? -16.806 4.297 9.177 1.00 93.62 222 PHE A O 1
ATOM 1707 N N . SER A 1 223 ? -14.958 4.365 10.452 1.00 94.06 223 SER A N 1
ATOM 1708 C CA . SER A 1 223 ? -15.241 5.658 11.068 1.00 94.06 223 SER A CA 1
ATOM 1709 C C . SER A 1 223 ? -13.975 6.497 11.129 1.00 94.06 223 SER A C 1
ATOM 1711 O O . SER A 1 223 ? -12.857 5.974 11.120 1.00 94.06 223 SER A O 1
ATOM 1713 N N . LEU A 1 224 ? -14.155 7.813 11.147 1.00 96.12 224 LEU A N 1
ATOM 1714 C CA . LEU A 1 224 ? -13.057 8.761 11.117 1.00 96.12 224 LEU A CA 1
ATOM 1715 C C . LEU A 1 224 ? -13.272 9.828 12.176 1.00 96.12 224 LEU A C 1
ATOM 1717 O O . LEU A 1 224 ? -14.200 10.627 12.078 1.00 96.12 224 LEU A O 1
ATOM 1721 N N . ASP A 1 225 ? -12.365 9.861 13.141 1.00 95.00 225 ASP A N 1
ATOM 1722 C CA . ASP A 1 225 ? -12.396 10.807 14.245 1.00 95.00 225 ASP A CA 1
ATOM 1723 C C . ASP A 1 225 ? -11.200 11.755 14.172 1.00 95.00 225 ASP A C 1
ATOM 1725 O O . ASP A 1 225 ? -10.117 11.416 13.683 1.00 95.00 225 ASP A O 1
ATOM 1729 N N . ASN A 1 226 ? -11.374 12.971 14.683 1.00 92.38 226 ASN A N 1
ATOM 1730 C CA . ASN A 1 226 ? -10.258 13.898 14.806 1.00 92.38 226 ASN A CA 1
ATOM 1731 C C . ASN A 1 226 ? -9.287 13.415 15.886 1.00 92.38 226 ASN A C 1
ATOM 1733 O O . ASN A 1 226 ? -9.687 13.095 17.005 1.00 92.38 226 ASN A O 1
ATOM 1737 N N . LEU A 1 227 ? -7.992 13.445 15.574 1.00 85.12 227 LEU A N 1
ATOM 1738 C CA . LEU A 1 227 ? -6.959 13.266 16.586 1.00 85.12 227 LEU A CA 1
ATOM 1739 C C . LEU A 1 227 ? -6.932 14.506 17.498 1.00 85.12 227 LEU A C 1
ATOM 1741 O O . LEU A 1 227 ? -6.887 15.639 17.005 1.00 85.12 227 LEU A O 1
ATOM 1745 N N . GLN A 1 228 ? -6.983 14.303 18.816 1.00 85.38 228 GLN A N 1
ATOM 1746 C CA . GLN A 1 228 ? -6.974 15.403 19.788 1.00 85.38 228 GLN A CA 1
ATOM 1747 C C . GLN A 1 228 ? -5.671 16.215 19.678 1.00 85.38 228 GLN A C 1
ATOM 1749 O O . GLN A 1 228 ? -4.620 15.675 19.339 1.00 85.38 228 GLN A O 1
ATOM 1754 N N . ALA A 1 229 ? -5.720 17.521 19.959 1.00 79.81 229 ALA A N 1
ATOM 1755 C CA . ALA A 1 229 ? -4.580 18.422 19.742 1.00 79.81 229 ALA A CA 1
ATOM 1756 C C . ALA A 1 229 ? -3.331 18.029 20.554 1.00 79.81 229 ALA A C 1
ATOM 1758 O O . ALA A 1 229 ? -2.226 17.985 20.018 1.00 79.81 229 ALA A O 1
ATOM 1759 N N . THR A 1 230 ? -3.518 17.653 21.819 1.00 78.88 230 THR A N 1
ATOM 1760 C CA . THR A 1 230 ? -2.442 17.156 22.691 1.00 78.88 230 THR A CA 1
ATOM 1761 C C . THR A 1 230 ? -1.846 15.847 22.170 1.00 78.88 230 THR A C 1
ATOM 1763 O O . THR A 1 230 ? -0.634 15.651 22.204 1.00 78.88 230 THR A O 1
ATOM 1766 N N . SER A 1 231 ? -2.685 14.963 21.623 1.00 79.94 231 SER A N 1
ATOM 1767 C CA . SER A 1 231 ? -2.256 13.729 20.962 1.00 79.94 231 SER A CA 1
ATOM 1768 C C . SER A 1 231 ? -1.443 14.002 19.698 1.00 79.94 231 SER A C 1
ATOM 1770 O O . SER A 1 231 ? -0.442 13.332 19.472 1.00 79.94 231 SER A O 1
ATOM 1772 N N . LYS A 1 232 ? -1.841 15.000 18.897 1.00 80.69 232 LYS A N 1
ATOM 1773 C CA . LYS A 1 232 ? -1.132 15.407 17.673 1.00 80.69 232 LYS A CA 1
ATOM 1774 C C . LYS A 1 232 ? 0.292 15.866 17.967 1.00 80.69 232 LYS A C 1
ATOM 1776 O O . LYS A 1 232 ? 1.215 15.368 17.337 1.00 80.69 232 LYS A O 1
ATOM 1781 N N . GLN A 1 233 ? 0.472 16.768 18.933 1.00 80.06 233 GLN A N 1
ATOM 1782 C CA . GLN A 1 233 ? 1.798 17.292 19.288 1.00 80.06 233 GLN A CA 1
ATOM 1783 C C . GLN A 1 233 ? 2.731 16.186 19.793 1.00 80.06 233 GLN A C 1
ATOM 1785 O O . GLN A 1 233 ? 3.866 16.065 19.338 1.00 80.06 233 GLN A O 1
ATOM 1790 N N . ARG A 1 234 ? 2.228 15.324 20.683 1.00 75.50 234 ARG A N 1
ATOM 1791 C CA . ARG A 1 234 ? 3.002 14.193 21.216 1.00 75.50 234 ARG A CA 1
ATOM 1792 C C . ARG A 1 234 ? 3.371 13.191 20.130 1.00 75.50 234 ARG A C 1
ATOM 1794 O O . ARG A 1 234 ? 4.510 12.737 20.084 1.00 75.50 234 ARG A O 1
ATOM 1801 N N . LEU A 1 235 ? 2.427 12.875 19.244 1.00 81.62 235 LEU A N 1
ATOM 1802 C CA . LEU A 1 235 ? 2.688 11.990 18.119 1.00 81.62 235 LEU A CA 1
ATOM 1803 C C . LEU A 1 235 ? 3.725 12.587 17.169 1.00 81.62 235 LEU A C 1
ATOM 1805 O O . LEU A 1 235 ? 4.625 11.867 16.754 1.00 81.62 235 LEU A O 1
ATOM 1809 N N . ALA A 1 236 ? 3.634 13.878 16.848 1.00 81.44 236 ALA A N 1
ATOM 1810 C CA . ALA A 1 236 ? 4.604 14.549 15.987 1.00 81.44 236 ALA A CA 1
ATOM 1811 C C . ALA A 1 236 ? 6.023 14.476 16.572 1.00 81.44 236 ALA A C 1
ATOM 1813 O O . ALA A 1 236 ? 6.965 14.181 15.845 1.00 81.44 236 ALA A O 1
ATOM 1814 N N . SER A 1 237 ? 6.167 14.658 17.888 1.00 82.44 237 SER A N 1
ATOM 1815 C CA . SER A 1 237 ? 7.455 14.521 18.576 1.00 82.44 237 SER A CA 1
ATOM 1816 C C . SER A 1 237 ? 7.980 13.079 18.543 1.00 82.44 237 SER A C 1
ATOM 1818 O O . SER A 1 237 ? 9.080 12.854 18.045 1.00 82.44 237 SER A O 1
ATOM 1820 N N . LYS A 1 238 ? 7.181 12.093 18.977 1.00 81.31 238 LYS A N 1
ATOM 1821 C CA . LYS A 1 238 ? 7.597 10.677 19.029 1.00 81.31 238 LYS A CA 1
ATOM 1822 C C . LYS A 1 238 ? 7.856 10.067 17.654 1.00 81.31 238 LYS A C 1
ATOM 1824 O O . LYS A 1 238 ? 8.794 9.303 17.470 1.00 81.31 238 LYS A O 1
ATOM 1829 N N . SER A 1 239 ? 7.019 10.390 16.670 1.00 84.62 239 SER A N 1
ATOM 1830 C CA . SER A 1 239 ? 7.144 9.836 15.319 1.00 84.62 239 SER A CA 1
ATOM 1831 C C . SER A 1 239 ? 8.179 10.558 14.462 1.00 84.62 239 SER A C 1
ATOM 1833 O O . SER A 1 239 ? 8.434 10.099 13.355 1.00 84.62 239 SER A O 1
ATOM 1835 N N . LYS A 1 240 ? 8.801 11.645 14.943 1.00 86.25 240 LYS A N 1
ATOM 1836 C CA . LYS A 1 240 ? 9.738 12.453 14.151 1.00 86.25 240 LYS A CA 1
ATOM 1837 C C . LYS A 1 240 ? 10.864 11.618 13.551 1.00 86.25 240 LYS A C 1
ATOM 1839 O O . LYS A 1 240 ? 11.099 11.712 12.348 1.00 86.25 240 LYS A O 1
ATOM 1844 N N . ASP A 1 241 ? 11.521 10.788 14.355 1.00 85.88 241 ASP A N 1
ATOM 1845 C CA . ASP A 1 241 ? 12.648 9.974 13.889 1.00 85.88 241 ASP A CA 1
ATOM 1846 C C . ASP A 1 241 ? 12.186 8.859 12.954 1.00 85.88 241 ASP A C 1
ATOM 1848 O O . ASP A 1 241 ? 12.774 8.666 11.892 1.00 85.88 241 ASP A O 1
ATOM 1852 N N . LEU A 1 242 ? 11.078 8.189 13.283 1.00 86.94 242 LEU A N 1
ATOM 1853 C CA . LEU A 1 242 ? 10.446 7.206 12.403 1.00 86.94 242 LEU A CA 1
ATOM 1854 C C . LEU A 1 242 ? 10.111 7.820 11.033 1.00 86.94 242 LEU A C 1
ATOM 1856 O O . LEU A 1 242 ? 10.408 7.250 9.984 1.00 86.94 242 LEU A O 1
ATOM 1860 N N . ILE A 1 243 ? 9.495 8.998 11.029 1.00 87.88 243 ILE A N 1
ATOM 1861 C CA . ILE A 1 243 ? 9.096 9.696 9.811 1.00 87.88 243 ILE A CA 1
ATOM 1862 C C . ILE A 1 243 ? 10.329 10.140 9.031 1.00 87.88 243 ILE A C 1
ATOM 1864 O O . ILE A 1 243 ? 10.397 9.900 7.830 1.00 87.88 243 ILE A O 1
ATOM 1868 N N . THR A 1 244 ? 11.309 10.754 9.689 1.00 88.06 244 THR A N 1
ATOM 1869 C CA . THR A 1 244 ? 12.471 11.363 9.026 1.00 88.06 244 THR A CA 1
ATOM 1870 C C . THR A 1 244 ? 13.451 10.315 8.512 1.00 88.06 244 THR A C 1
ATOM 1872 O O . THR A 1 244 ? 13.902 10.415 7.376 1.00 88.06 244 THR A O 1
ATOM 1875 N N . ASN A 1 245 ? 13.753 9.298 9.318 1.00 85.62 245 ASN A N 1
ATOM 1876 C CA . ASN A 1 245 ? 14.857 8.374 9.054 1.00 85.62 245 ASN A CA 1
ATOM 1877 C C . ASN A 1 245 ? 14.409 7.049 8.429 1.00 85.62 245 ASN A C 1
ATOM 1879 O O . ASN A 1 245 ? 15.240 6.345 7.867 1.00 85.62 245 ASN A O 1
ATOM 1883 N N . VAL A 1 246 ? 13.118 6.702 8.503 1.00 85.44 246 VAL A N 1
ATOM 1884 C CA . VAL A 1 246 ? 12.604 5.426 7.971 1.00 85.44 246 VAL A CA 1
ATOM 1885 C C . VAL A 1 246 ? 11.568 5.656 6.876 1.00 85.44 246 VAL A C 1
ATOM 1887 O O . VAL A 1 246 ? 11.727 5.180 5.753 1.00 85.44 246 VAL A O 1
ATOM 1890 N N . LEU A 1 247 ? 10.503 6.405 7.168 1.00 88.69 247 LEU A N 1
ATOM 1891 C CA . LEU A 1 247 ? 9.378 6.525 6.238 1.00 88.69 247 LEU A CA 1
ATOM 1892 C C . LEU A 1 247 ? 9.647 7.510 5.096 1.00 88.69 247 LEU A C 1
ATOM 1894 O O . LEU A 1 247 ? 9.262 7.228 3.966 1.00 88.69 247 LEU A O 1
ATOM 1898 N N . SER A 1 248 ? 10.319 8.634 5.349 1.00 90.56 248 SER A N 1
ATOM 1899 C CA . SER A 1 248 ? 10.623 9.629 4.309 1.00 90.56 248 SER A CA 1
ATOM 1900 C C . SER A 1 248 ? 11.583 9.095 3.240 1.00 90.56 248 SER A C 1
ATOM 1902 O O . SER A 1 248 ? 11.261 9.257 2.063 1.00 90.56 248 SER A O 1
ATOM 1904 N N . PRO A 1 249 ? 12.697 8.409 3.580 1.00 88.00 249 PRO A N 1
ATOM 1905 C CA . PRO A 1 249 ? 13.560 7.781 2.581 1.00 88.00 249 PRO A CA 1
ATOM 1906 C C . PRO A 1 249 ? 12.796 6.766 1.733 1.00 88.00 249 PRO A C 1
ATOM 1908 O O . PRO A 1 249 ? 12.860 6.819 0.511 1.00 88.00 249 PRO A O 1
ATOM 1911 N N . TYR A 1 250 ? 11.985 5.923 2.376 1.00 88.12 250 TYR A N 1
ATOM 1912 C CA . TYR A 1 250 ? 11.151 4.943 1.691 1.00 88.12 250 TYR A CA 1
ATOM 1913 C C . TYR A 1 250 ? 10.143 5.587 0.723 1.00 88.12 250 TYR A C 1
ATOM 1915 O O . TYR A 1 250 ? 10.012 5.173 -0.425 1.00 88.12 250 TYR A O 1
ATOM 1923 N N . ILE A 1 251 ? 9.446 6.641 1.156 1.00 91.25 251 ILE A N 1
ATOM 1924 C CA . ILE A 1 251 ? 8.515 7.403 0.311 1.00 91.25 251 ILE A CA 1
ATOM 1925 C C . ILE A 1 251 ? 9.248 8.057 -0.866 1.00 91.25 251 ILE A C 1
ATOM 1927 O O . ILE A 1 251 ? 8.713 8.085 -1.975 1.00 91.25 251 ILE A O 1
ATOM 1931 N N . ASN A 1 252 ? 10.450 8.588 -0.642 1.00 89.44 252 ASN A N 1
ATOM 1932 C CA . ASN A 1 252 ? 11.255 9.194 -1.698 1.00 89.44 252 ASN A CA 1
ATOM 1933 C C . ASN A 1 252 ? 11.705 8.153 -2.724 1.00 89.44 252 ASN A C 1
ATOM 1935 O O . ASN A 1 252 ? 11.585 8.410 -3.916 1.00 89.44 252 ASN A O 1
ATOM 1939 N N . GLU A 1 253 ? 12.103 6.963 -2.281 1.00 87.69 253 GLU A N 1
ATOM 1940 C CA . GLU A 1 253 ? 12.442 5.844 -3.162 1.00 87.69 253 GLU A CA 1
ATOM 1941 C C . GLU A 1 253 ? 11.255 5.459 -4.064 1.00 87.69 253 GLU A C 1
ATOM 1943 O O . GLU A 1 253 ? 11.412 5.305 -5.275 1.00 87.69 253 GLU A O 1
ATOM 1948 N N . ILE A 1 254 ? 10.033 5.406 -3.508 1.00 89.38 254 ILE A N 1
ATOM 1949 C CA . ILE A 1 254 ? 8.811 5.178 -4.300 1.00 89.38 254 ILE A CA 1
ATOM 1950 C C . ILE A 1 254 ? 8.614 6.280 -5.346 1.00 89.38 254 ILE A C 1
ATOM 1952 O O . ILE A 1 254 ? 8.306 5.981 -6.498 1.00 89.38 254 ILE A O 1
ATOM 1956 N N . LYS A 1 255 ? 8.781 7.553 -4.965 1.00 90.81 255 LYS A N 1
ATOM 1957 C CA . LYS A 1 255 ? 8.616 8.690 -5.885 1.00 90.81 255 LYS A CA 1
ATOM 1958 C C . LYS A 1 255 ? 9.646 8.661 -7.012 1.00 90.81 255 LYS A C 1
ATOM 1960 O O . LYS A 1 255 ? 9.283 8.876 -8.164 1.00 90.81 255 LYS A O 1
ATOM 1965 N N . GLU A 1 256 ? 10.909 8.394 -6.695 1.00 88.38 256 GLU A N 1
ATOM 1966 C CA . GLU A 1 256 ? 11.978 8.272 -7.690 1.00 88.38 256 GLU A CA 1
ATOM 1967 C C . GLU A 1 256 ? 11.704 7.121 -8.661 1.00 88.38 256 GLU A C 1
ATOM 1969 O O . GLU A 1 256 ? 11.876 7.281 -9.871 1.00 88.38 256 GLU A O 1
ATOM 1974 N N . ASN A 1 257 ? 11.206 5.993 -8.150 1.00 88.56 257 ASN A N 1
ATOM 1975 C CA . ASN A 1 257 ? 10.796 4.868 -8.977 1.00 88.56 257 ASN A CA 1
ATOM 1976 C C . ASN A 1 257 ? 9.580 5.204 -9.858 1.00 88.56 257 ASN A C 1
ATOM 1978 O O . ASN A 1 257 ? 9.576 4.873 -11.039 1.00 88.56 257 ASN A O 1
ATOM 1982 N N . ASP A 1 258 ? 8.572 5.905 -9.332 1.00 91.00 258 ASP A N 1
ATOM 1983 C CA . ASP A 1 258 ? 7.418 6.357 -10.121 1.00 91.00 258 ASP A CA 1
ATOM 1984 C C . ASP A 1 258 ? 7.851 7.259 -11.294 1.00 91.00 258 ASP A C 1
ATOM 1986 O O . ASP A 1 258 ? 7.334 7.115 -12.404 1.00 91.00 258 ASP A O 1
ATOM 1990 N N . VAL A 1 259 ? 8.816 8.161 -11.071 1.00 91.50 259 VAL A N 1
ATOM 1991 C CA . VAL A 1 259 ? 9.396 9.004 -12.132 1.00 91.50 259 VAL A CA 1
ATOM 1992 C C . VAL A 1 259 ? 10.148 8.148 -13.150 1.00 91.50 259 VAL A C 1
ATOM 1994 O O . VAL A 1 259 ? 9.900 8.278 -14.346 1.00 91.50 259 VAL A O 1
ATOM 1997 N N . PHE A 1 260 ? 11.007 7.238 -12.687 1.00 91.56 260 PHE A N 1
ATOM 1998 C CA . PHE A 1 260 ? 11.779 6.341 -13.545 1.00 91.56 260 PHE A CA 1
ATOM 1999 C C . PHE A 1 260 ? 10.885 5.491 -14.461 1.00 91.56 260 PHE A C 1
ATOM 2001 O O . PHE A 1 260 ? 11.069 5.486 -15.679 1.00 91.56 260 PHE A O 1
ATOM 2008 N N . LEU A 1 261 ? 9.869 4.825 -13.901 1.00 91.25 261 LEU A N 1
ATOM 2009 C CA . LEU A 1 261 ? 8.930 4.015 -14.680 1.00 91.25 261 LEU A CA 1
ATOM 2010 C C . LEU A 1 261 ? 8.123 4.871 -15.662 1.00 91.25 261 LEU A C 1
ATOM 2012 O O . LEU A 1 261 ? 7.887 4.447 -16.793 1.00 91.25 261 LEU A O 1
ATOM 2016 N N . ASN A 1 262 ? 7.733 6.088 -15.273 1.00 91.94 262 ASN A N 1
ATOM 2017 C CA . ASN A 1 262 ? 7.059 7.015 -16.179 1.00 91.94 262 ASN A CA 1
ATOM 2018 C C . ASN A 1 262 ? 7.953 7.423 -17.366 1.00 91.94 262 ASN A C 1
ATOM 2020 O O . ASN A 1 262 ? 7.467 7.473 -18.498 1.00 91.94 262 ASN A O 1
ATOM 2024 N N . SER A 1 263 ? 9.247 7.669 -17.135 1.00 92.75 263 SER A N 1
ATOM 2025 C CA . SER A 1 263 ? 10.221 7.967 -18.195 1.00 92.75 263 SER A CA 1
ATOM 2026 C C . SER A 1 263 ? 10.330 6.808 -19.195 1.00 92.75 263 SER A C 1
ATOM 2028 O O . SER A 1 263 ? 10.256 7.036 -20.403 1.00 92.75 263 SER A O 1
ATOM 2030 N N . LEU A 1 264 ? 10.418 5.562 -18.712 1.00 92.81 264 LEU A N 1
ATOM 2031 C CA . LEU A 1 264 ? 10.464 4.367 -19.567 1.00 92.81 264 LEU A CA 1
ATOM 2032 C C . LEU A 1 264 ? 9.181 4.188 -20.389 1.00 92.81 264 LEU A C 1
ATOM 2034 O O . LEU A 1 264 ? 9.244 3.959 -21.597 1.00 92.81 264 LEU A O 1
ATOM 2038 N N . VAL A 1 265 ? 8.013 4.339 -19.759 1.00 91.44 265 VAL A N 1
ATOM 2039 C CA . VAL A 1 265 ? 6.719 4.201 -20.444 1.00 91.44 265 VAL A CA 1
ATOM 2040 C C . VAL A 1 265 ? 6.533 5.274 -21.514 1.00 91.44 265 VAL A C 1
ATOM 2042 O O . VAL A 1 265 ? 6.063 4.962 -22.607 1.00 91.44 265 VAL A O 1
ATOM 2045 N N . SER A 1 266 ? 6.939 6.515 -21.236 1.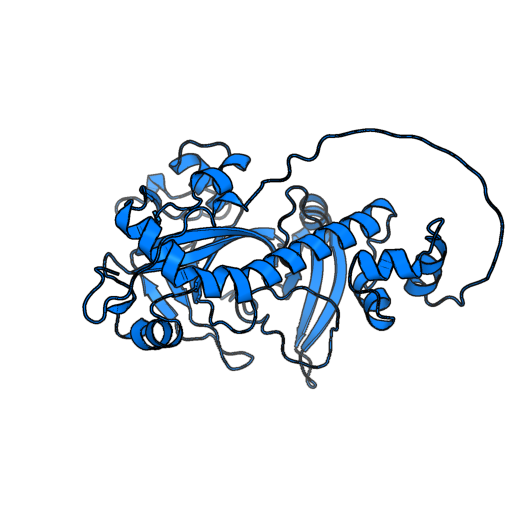00 91.38 266 SER A N 1
ATOM 2046 C CA . SER A 1 266 ? 6.834 7.630 -22.191 1.00 91.38 266 SER A CA 1
ATOM 2047 C C . SER A 1 266 ? 7.636 7.387 -23.474 1.00 91.38 266 SER A C 1
ATOM 2049 O O . SER A 1 266 ? 7.286 7.918 -24.524 1.00 91.38 266 SER A O 1
ATOM 2051 N N . HIS A 1 267 ? 8.657 6.529 -23.404 1.00 92.81 267 HIS A N 1
ATOM 2052 C CA . HIS A 1 267 ? 9.491 6.116 -24.532 1.00 92.81 267 HIS A CA 1
ATOM 2053 C C . HIS A 1 267 ? 9.219 4.670 -24.982 1.00 92.81 267 HIS A C 1
ATOM 2055 O O . HIS A 1 267 ? 10.002 4.090 -25.730 1.00 92.81 267 HIS A O 1
ATOM 2061 N N . ASN A 1 268 ? 8.087 4.091 -24.562 1.00 91.00 268 ASN A N 1
ATOM 2062 C CA . ASN A 1 268 ? 7.612 2.764 -24.956 1.00 91.00 268 ASN A CA 1
ATOM 2063 C C . ASN A 1 268 ? 8.530 1.586 -24.548 1.00 91.00 268 ASN A C 1
ATOM 2065 O O . ASN A 1 268 ? 8.517 0.534 -25.186 1.00 91.00 268 ASN A O 1
ATOM 2069 N N . PHE A 1 269 ? 9.290 1.729 -23.458 1.00 91.94 269 PHE A N 1
ATOM 2070 C CA . PHE A 1 269 ? 10.094 0.655 -22.861 1.00 91.94 269 PHE A CA 1
ATOM 2071 C C . PHE A 1 269 ? 9.313 -0.060 -21.747 1.00 91.94 269 PHE A C 1
ATOM 2073 O O . PHE A 1 269 ? 9.580 0.121 -20.562 1.00 91.94 269 PHE A O 1
ATOM 2080 N N . ILE A 1 270 ? 8.301 -0.842 -22.133 1.00 90.12 270 ILE A N 1
ATOM 2081 C CA . ILE A 1 270 ? 7.345 -1.494 -21.212 1.00 90.12 270 ILE A CA 1
ATOM 2082 C C . ILE A 1 270 ? 7.436 -3.027 -21.187 1.00 90.12 270 ILE A C 1
ATOM 2084 O O . ILE A 1 270 ? 6.748 -3.681 -20.405 1.00 90.12 270 ILE A O 1
ATOM 2088 N N . GLN A 1 271 ? 8.261 -3.607 -22.055 1.00 89.44 271 GLN A N 1
ATOM 2089 C CA . GLN A 1 271 ? 8.400 -5.046 -22.265 1.00 89.44 271 GLN A CA 1
ATOM 2090 C C . GLN A 1 271 ? 9.008 -5.774 -21.047 1.00 89.44 271 GLN A C 1
ATOM 2092 O O . GLN A 1 271 ? 9.695 -5.143 -20.233 1.00 89.44 271 GLN A O 1
ATOM 2097 N N . PRO A 1 272 ? 8.805 -7.103 -20.922 1.00 87.94 272 PRO A N 1
ATOM 2098 C CA . PRO A 1 272 ? 9.393 -7.905 -19.849 1.00 87.94 272 PRO A CA 1
ATOM 2099 C C . PRO A 1 272 ? 10.908 -7.715 -19.718 1.00 87.94 272 PRO A C 1
ATOM 2101 O O . PRO A 1 272 ? 11.603 -7.515 -20.716 1.00 87.94 272 PRO A O 1
ATOM 2104 N N . LYS A 1 273 ? 11.424 -7.814 -18.487 1.00 84.62 273 LYS A N 1
ATOM 2105 C CA . LYS A 1 273 ? 12.854 -7.685 -18.142 1.00 84.62 273 LYS A CA 1
ATOM 2106 C C . LYS A 1 273 ? 13.504 -6.330 -18.436 1.00 84.62 273 LYS A C 1
ATOM 2108 O O . LYS A 1 273 ? 14.702 -6.194 -18.216 1.00 84.62 273 LYS A O 1
ATOM 2113 N N . THR A 1 274 ? 12.764 -5.318 -18.894 1.00 87.44 274 THR A N 1
ATOM 2114 C CA . THR A 1 274 ? 13.330 -3.981 -19.160 1.00 87.44 274 THR A CA 1
ATOM 2115 C C . THR A 1 274 ? 14.018 -3.408 -17.921 1.00 87.44 274 THR A C 1
ATOM 2117 O O . THR A 1 274 ? 15.202 -3.085 -17.974 1.00 87.44 274 THR A O 1
ATOM 2120 N N . VAL A 1 275 ? 13.299 -3.328 -16.797 1.00 86.19 275 VAL A N 1
ATOM 2121 C CA . VAL A 1 275 ? 13.827 -2.781 -15.536 1.00 86.19 275 VAL A CA 1
ATOM 2122 C C . VAL A 1 275 ? 14.982 -3.632 -15.008 1.00 86.19 275 VAL A C 1
ATOM 2124 O O . VAL A 1 275 ? 16.019 -3.093 -14.638 1.00 86.19 275 VAL A O 1
ATOM 2127 N N . GLU A 1 276 ? 14.851 -4.958 -15.062 1.00 82.88 276 GLU A N 1
ATOM 2128 C CA . GLU A 1 276 ? 15.896 -5.907 -14.659 1.00 82.88 276 GLU A CA 1
ATOM 2129 C C . GLU A 1 276 ? 17.202 -5.703 -15.451 1.00 82.88 276 GLU A C 1
ATOM 2131 O O . GLU A 1 276 ? 18.274 -5.556 -14.864 1.00 82.88 276 GLU A O 1
ATOM 2136 N N . LYS A 1 277 ? 17.124 -5.635 -16.787 1.00 85.00 277 LYS A N 1
ATOM 2137 C CA . LYS A 1 277 ? 18.290 -5.442 -17.665 1.00 85.00 277 LYS A CA 1
ATOM 2138 C C . LYS A 1 277 ? 18.973 -4.097 -17.437 1.00 85.00 277 LYS A C 1
ATOM 2140 O O . LYS A 1 277 ? 20.200 -4.037 -17.418 1.00 85.00 277 LYS A O 1
ATOM 2145 N N . LEU A 1 278 ? 18.189 -3.037 -17.241 1.00 86.56 278 LEU A N 1
ATOM 2146 C CA . LEU A 1 278 ? 18.708 -1.720 -16.870 1.00 86.56 278 LEU A CA 1
ATOM 2147 C C . LEU A 1 278 ? 19.405 -1.771 -15.501 1.00 86.56 278 LEU A C 1
ATOM 2149 O O . LEU A 1 278 ? 20.523 -1.276 -15.352 1.00 86.56 278 LEU A O 1
ATOM 2153 N N . GLY A 1 279 ? 18.810 -2.477 -14.543 1.00 83.88 279 GLY A N 1
ATOM 2154 C CA . GLY A 1 279 ? 19.38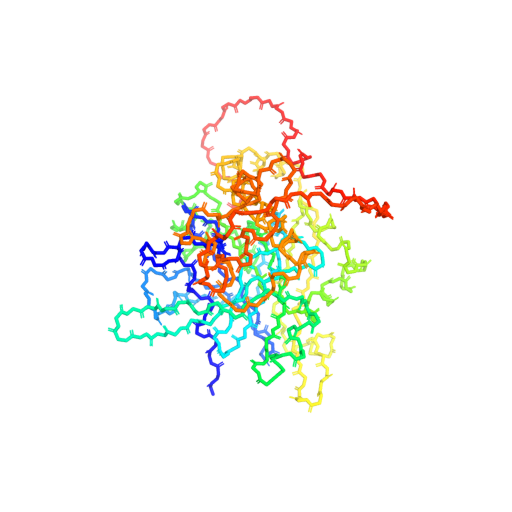9 -2.742 -13.231 1.00 83.88 279 GLY A CA 1
ATOM 2155 C C . GLY A 1 279 ? 20.749 -3.419 -13.267 1.00 83.88 279 GLY A C 1
ATOM 2156 O O . GLY A 1 279 ? 21.670 -2.998 -12.570 1.00 83.88 279 GLY A O 1
ATOM 2157 N N . ASN A 1 280 ? 20.895 -4.435 -14.120 1.00 82.94 280 ASN A N 1
ATOM 2158 C CA . ASN A 1 280 ? 22.131 -5.207 -14.267 1.00 82.94 280 ASN A CA 1
ATOM 2159 C C . ASN A 1 280 ? 23.325 -4.363 -14.741 1.00 82.94 280 ASN A C 1
ATOM 2161 O O . ASN A 1 280 ? 24.470 -4.758 -14.531 1.00 82.94 280 ASN A O 1
ATOM 2165 N N . ILE A 1 281 ? 23.073 -3.200 -15.348 1.00 84.31 281 ILE A N 1
ATOM 2166 C CA . ILE A 1 281 ? 24.110 -2.247 -15.764 1.00 84.31 281 ILE A CA 1
ATOM 2167 C C . ILE A 1 281 ? 24.176 -0.997 -14.870 1.00 84.31 281 ILE A C 1
ATOM 2169 O O . ILE A 1 281 ? 24.856 -0.031 -15.210 1.00 84.31 281 ILE A O 1
ATOM 2173 N N . GLY A 1 282 ? 23.486 -1.004 -13.726 1.00 82.88 282 GLY A N 1
ATOM 2174 C CA . GLY A 1 282 ? 23.510 0.080 -12.741 1.00 82.88 282 GLY A CA 1
ATOM 2175 C C . GLY A 1 282 ? 22.505 1.211 -12.985 1.00 82.88 282 GLY A C 1
ATOM 2176 O O . GLY A 1 282 ? 22.587 2.240 -12.315 1.00 82.88 282 GLY A O 1
ATOM 2177 N N . ILE A 1 283 ? 21.551 1.043 -13.907 1.00 87.00 283 ILE A N 1
ATOM 2178 C CA . ILE A 1 283 ? 20.447 1.988 -14.116 1.00 87.00 283 ILE A CA 1
ATOM 2179 C C . ILE A 1 283 ? 19.264 1.544 -13.258 1.00 87.00 283 ILE A C 1
ATOM 2181 O O . ILE A 1 283 ? 18.506 0.650 -13.626 1.00 87.00 283 ILE A O 1
ATOM 2185 N N . VAL A 1 284 ? 19.123 2.170 -12.094 1.00 81.88 284 VAL A N 1
ATOM 2186 C CA . VAL A 1 284 ? 18.156 1.767 -11.055 1.00 81.88 284 VAL A CA 1
ATOM 2187 C C . VAL A 1 284 ? 17.142 2.862 -10.712 1.00 81.88 284 VAL A C 1
ATOM 2189 O O . VAL A 1 284 ? 16.210 2.620 -9.953 1.00 81.88 284 VAL A O 1
ATOM 2192 N N . ASN A 1 285 ? 17.320 4.073 -11.249 1.00 84.00 285 ASN A N 1
ATOM 2193 C CA . ASN A 1 285 ? 16.437 5.222 -11.039 1.00 84.00 285 ASN A CA 1
ATOM 2194 C C . ASN A 1 285 ? 16.578 6.262 -12.166 1.00 84.00 285 ASN A C 1
ATOM 2196 O O . ASN A 1 285 ? 17.447 6.158 -13.032 1.00 84.00 285 ASN A O 1
ATOM 2200 N N . ASP A 1 286 ? 15.755 7.313 -12.128 1.00 88.12 286 ASP A N 1
ATOM 2201 C CA . ASP A 1 286 ? 15.736 8.368 -13.152 1.00 88.12 286 ASP A CA 1
ATOM 2202 C C . ASP A 1 286 ? 17.073 9.128 -13.259 1.00 88.12 286 ASP A C 1
ATOM 2204 O O . ASP A 1 286 ? 17.508 9.495 -14.350 1.00 88.12 286 ASP A O 1
ATOM 2208 N N . LYS A 1 287 ? 17.787 9.304 -12.139 1.00 89.94 287 LYS A N 1
ATOM 2209 C CA . LYS A 1 287 ? 19.098 9.970 -12.122 1.00 89.94 287 LYS A CA 1
ATOM 2210 C C . LYS A 1 287 ? 20.152 9.177 -12.900 1.00 89.94 287 LYS A C 1
ATOM 2212 O O . LYS A 1 287 ? 20.874 9.743 -13.720 1.00 89.94 287 LYS A O 1
ATOM 2217 N N . THR A 1 288 ? 20.260 7.878 -12.627 1.00 90.19 288 THR A N 1
ATOM 2218 C CA . THR A 1 288 ? 21.204 6.985 -13.322 1.00 90.19 288 THR A CA 1
ATOM 2219 C C . THR A 1 288 ? 20.804 6.780 -14.782 1.00 90.19 288 THR A C 1
ATOM 2221 O O . THR A 1 288 ? 21.679 6.754 -15.645 1.00 90.19 288 THR A O 1
ATOM 2224 N N . LEU A 1 289 ? 19.499 6.761 -15.079 1.00 93.12 289 LEU A N 1
ATOM 2225 C CA . LEU A 1 289 ? 18.973 6.738 -16.443 1.00 93.12 289 LEU A CA 1
ATOM 2226 C C . LEU A 1 289 ? 19.419 7.967 -17.245 1.00 93.12 289 LEU A C 1
ATOM 2228 O O . LEU A 1 289 ? 20.052 7.814 -18.285 1.00 93.12 289 LEU A O 1
ATOM 2232 N N . LYS A 1 290 ? 19.169 9.181 -16.745 1.00 94.06 290 LYS A N 1
ATOM 2233 C CA . LYS A 1 290 ? 19.580 10.427 -17.418 1.00 94.06 290 LYS A CA 1
ATOM 2234 C C . LYS A 1 290 ? 21.087 10.509 -17.622 1.00 94.06 290 LYS A C 1
ATOM 2236 O O . LYS A 1 290 ? 21.552 10.843 -18.707 1.00 94.06 290 LYS A O 1
ATOM 2241 N N . SER A 1 291 ? 21.864 10.119 -16.609 1.00 94.19 291 SER A N 1
ATOM 2242 C CA . SER A 1 291 ? 23.324 10.054 -16.730 1.00 94.19 291 SER A CA 1
ATOM 2243 C C . SER A 1 291 ? 23.781 9.092 -17.831 1.00 94.19 291 SER A C 1
ATOM 2245 O O . SER A 1 291 ? 24.791 9.352 -18.481 1.00 94.19 291 SER A O 1
ATOM 2247 N N . PHE A 1 292 ? 23.073 7.980 -18.031 1.00 94.19 292 PHE A N 1
ATOM 2248 C CA . PHE A 1 292 ? 23.379 7.007 -19.076 1.00 94.19 292 PHE A CA 1
ATOM 2249 C C . PHE A 1 292 ? 22.982 7.509 -20.475 1.00 94.19 292 PHE A C 1
ATOM 2251 O O . PHE A 1 292 ? 23.746 7.361 -21.438 1.00 94.19 292 PHE A O 1
ATOM 2258 N N . LEU A 1 293 ? 21.813 8.146 -20.585 1.00 95.44 293 LEU A N 1
ATOM 2259 C CA . LEU A 1 293 ? 21.309 8.737 -21.826 1.00 95.44 293 LEU A CA 1
ATOM 2260 C C . LEU A 1 293 ? 22.210 9.881 -22.314 1.00 95.44 293 LEU A C 1
ATOM 2262 O O . LEU A 1 293 ? 22.528 9.925 -23.505 1.00 95.44 293 LEU A O 1
ATOM 2266 N N . GLY A 1 294 ? 22.735 10.699 -21.398 1.00 93.69 294 GLY A N 1
ATOM 2267 C CA . GLY A 1 294 ? 23.556 11.869 -21.710 1.00 93.69 294 GLY A CA 1
ATOM 2268 C C . GLY A 1 294 ? 22.723 13.065 -22.176 1.00 93.69 294 GLY A C 1
ATOM 2269 O O . GLY A 1 294 ? 21.500 13.029 -22.127 1.00 93.69 294 GLY A O 1
ATOM 2270 N N . GLU A 1 295 ? 23.400 14.124 -22.623 1.00 90.75 295 GLU A N 1
ATOM 2271 C CA . GLU A 1 295 ? 22.775 15.354 -23.125 1.00 90.75 295 GLU A CA 1
ATOM 2272 C C . GLU A 1 295 ? 23.265 15.635 -24.562 1.00 90.75 295 GLU A C 1
ATOM 2274 O O . GLU A 1 295 ? 24.472 15.836 -24.752 1.00 90.75 295 GLU A O 1
ATOM 2279 N N . PRO A 1 296 ? 22.382 15.652 -25.583 1.00 90.06 296 PRO A N 1
ATOM 2280 C CA . PRO A 1 296 ? 20.954 15.326 -25.505 1.00 90.06 296 PRO A CA 1
ATOM 2281 C C . PRO A 1 296 ? 20.715 13.839 -25.192 1.00 90.06 296 PRO A C 1
ATOM 2283 O O . PRO A 1 296 ? 21.564 12.995 -25.486 1.00 90.06 296 PRO A O 1
ATOM 2286 N N . GLU A 1 297 ? 19.551 13.526 -24.622 1.00 93.12 297 GLU A N 1
ATOM 2287 C CA . GLU A 1 297 ? 19.178 12.152 -24.270 1.00 93.12 297 GLU A CA 1
ATOM 2288 C C . GLU A 1 297 ? 19.153 11.229 -25.505 1.00 93.12 297 GLU A C 1
ATOM 2290 O O . GLU A 1 297 ? 18.396 11.457 -26.451 1.00 93.12 297 GLU A O 1
ATOM 2295 N N . ASP A 1 298 ? 19.951 10.153 -25.488 1.00 93.38 298 ASP A N 1
ATOM 2296 C CA . ASP A 1 298 ? 19.979 9.135 -26.549 1.00 93.38 298 ASP A CA 1
ATOM 2297 C C . ASP A 1 298 ? 19.311 7.823 -26.113 1.00 93.38 298 ASP A C 1
ATOM 2299 O O . ASP A 1 298 ? 19.939 6.908 -25.566 1.00 93.38 298 ASP A O 1
ATOM 2303 N N . TRP A 1 299 ? 18.015 7.716 -26.398 1.00 92.81 299 TRP A N 1
ATOM 2304 C CA . TRP A 1 299 ? 17.191 6.557 -26.053 1.00 92.81 299 TRP A CA 1
ATOM 2305 C C . TRP A 1 299 ? 17.525 5.281 -26.852 1.00 92.81 299 TRP A C 1
ATOM 2307 O O . TRP A 1 299 ? 17.143 4.186 -26.429 1.00 92.81 299 TRP A O 1
ATOM 2317 N N . ASN A 1 300 ? 18.316 5.355 -27.934 1.00 89.81 300 ASN A N 1
ATOM 2318 C CA . ASN A 1 300 ? 18.790 4.154 -28.644 1.00 89.81 300 ASN A CA 1
ATOM 2319 C C . ASN A 1 300 ? 19.750 3.311 -27.790 1.00 89.81 300 ASN A C 1
ATOM 2321 O O . ASN A 1 300 ? 19.863 2.093 -27.977 1.00 89.81 300 ASN A O 1
ATOM 2325 N N . LYS A 1 301 ? 20.406 3.930 -26.800 1.00 90.12 301 LYS A N 1
ATOM 2326 C CA . LYS A 1 301 ? 21.217 3.203 -25.817 1.00 90.12 301 LYS A CA 1
ATOM 2327 C C . LYS A 1 301 ? 20.374 2.203 -25.027 1.00 90.12 301 LYS A C 1
ATOM 2329 O O . LYS A 1 301 ? 20.830 1.092 -24.779 1.00 90.12 301 LYS A O 1
ATOM 2334 N N . ILE A 1 302 ? 19.129 2.555 -24.695 1.00 91.69 302 ILE A N 1
ATOM 2335 C CA . ILE A 1 302 ? 18.200 1.661 -23.989 1.00 91.69 302 ILE A CA 1
ATOM 2336 C C . ILE A 1 302 ? 17.775 0.503 -24.893 1.00 91.69 302 ILE A C 1
ATOM 2338 O O . ILE A 1 302 ? 17.765 -0.640 -24.446 1.00 91.69 302 ILE A O 1
ATOM 2342 N N . VAL A 1 303 ? 17.511 0.759 -26.180 1.00 87.75 303 VAL A N 1
ATOM 2343 C CA . VAL A 1 303 ? 17.199 -0.298 -27.164 1.00 87.75 303 VAL A CA 1
ATOM 2344 C C . VAL A 1 303 ? 18.309 -1.351 -27.211 1.00 87.75 303 VAL A C 1
ATOM 2346 O O . VAL A 1 303 ? 18.025 -2.548 -27.196 1.00 87.75 303 VAL A O 1
ATOM 2349 N N . SER A 1 304 ? 19.567 -0.906 -27.218 1.00 84.25 304 SER A N 1
ATOM 2350 C CA . SER A 1 304 ? 20.739 -1.790 -27.243 1.00 84.25 304 SER A CA 1
ATOM 2351 C C . SER A 1 304 ? 20.806 -2.679 -25.996 1.00 84.25 304 SER A C 1
ATOM 2353 O O . SER A 1 304 ? 21.009 -3.886 -26.107 1.00 84.25 304 SER A O 1
ATOM 2355 N N . VAL A 1 305 ? 20.543 -2.101 -24.817 1.00 86.50 305 VAL A N 1
ATOM 2356 C CA . VAL A 1 305 ? 20.511 -2.829 -23.538 1.00 86.50 305 VAL A CA 1
ATOM 2357 C C . VAL A 1 305 ? 19.370 -3.843 -23.500 1.00 86.50 305 VAL A C 1
ATOM 2359 O O . VAL A 1 305 ? 19.576 -4.992 -23.120 1.00 86.50 305 VAL A O 1
ATOM 2362 N N . VAL A 1 306 ? 18.158 -3.456 -23.905 1.00 84.94 306 VAL A N 1
ATOM 2363 C CA . VAL A 1 306 ? 16.998 -4.348 -23.775 1.00 84.94 306 VAL A CA 1
ATOM 2364 C C . VAL A 1 306 ? 17.009 -5.474 -24.816 1.00 84.94 306 VAL A C 1
ATOM 2366 O O . VAL A 1 306 ? 16.528 -6.570 -24.524 1.00 84.94 306 VAL A O 1
ATOM 2369 N N . ASN A 1 307 ? 17.612 -5.262 -25.988 1.00 82.12 307 ASN A N 1
ATOM 2370 C CA . ASN A 1 307 ? 17.694 -6.266 -27.056 1.00 82.12 307 ASN A CA 1
ATOM 2371 C C . ASN A 1 307 ? 18.999 -7.083 -27.065 1.00 82.12 307 ASN A C 1
ATOM 2373 O O . ASN A 1 307 ? 19.200 -7.862 -27.995 1.00 82.12 307 ASN A O 1
ATOM 2377 N N . ASP A 1 308 ? 19.879 -6.910 -26.072 1.00 70.06 308 ASP A N 1
ATOM 2378 C CA . ASP A 1 308 ? 21.209 -7.542 -26.013 1.00 70.06 308 ASP A CA 1
ATOM 2379 C C . ASP A 1 308 ? 22.046 -7.299 -27.292 1.00 70.06 308 ASP A C 1
ATOM 2381 O O . ASP A 1 308 ? 22.818 -8.156 -27.728 1.00 70.06 308 ASP A O 1
ATOM 2385 N N . GLN A 1 309 ? 21.882 -6.129 -27.923 1.00 53.03 309 GLN A N 1
ATOM 2386 C CA . GLN A 1 309 ? 22.632 -5.746 -29.121 1.00 53.03 309 GLN A CA 1
ATOM 2387 C C . GLN A 1 309 ? 23.826 -4.854 -28.756 1.00 53.03 309 GLN A C 1
ATOM 2389 O O . GLN A 1 309 ? 23.693 -3.982 -27.895 1.00 53.03 309 GLN A O 1
ATOM 2394 N N . PRO A 1 310 ? 24.997 -5.023 -29.403 1.00 41.25 310 PRO A N 1
ATOM 2395 C CA . PRO A 1 310 ? 26.125 -4.124 -29.189 1.00 41.25 310 PRO A CA 1
ATOM 2396 C C . PRO A 1 310 ? 25.739 -2.701 -29.612 1.00 41.25 310 PRO A C 1
ATOM 2398 O O . PRO A 1 310 ? 25.229 -2.492 -30.713 1.00 41.25 310 PRO A O 1
ATOM 2401 N N . THR A 1 311 ? 25.984 -1.722 -28.739 1.00 40.19 311 THR A N 1
ATOM 2402 C CA . THR A 1 311 ? 25.726 -0.300 -28.992 1.00 40.19 311 THR A CA 1
ATOM 2403 C C . THR A 1 311 ? 26.522 0.167 -30.213 1.00 40.19 311 THR A C 1
ATOM 2405 O O . THR A 1 311 ? 27.738 0.348 -30.152 1.00 40.19 311 THR A O 1
ATOM 2408 N N . LEU A 1 312 ? 25.840 0.379 -31.339 1.00 33.84 312 LEU A N 1
ATOM 2409 C CA . LEU A 1 312 ? 26.416 1.043 -32.505 1.00 33.84 312 LEU A CA 1
ATOM 2410 C C . LEU A 1 312 ? 26.442 2.554 -32.251 1.00 33.84 312 LEU A C 1
ATOM 2412 O O . LEU A 1 312 ? 25.400 3.196 -32.142 1.00 33.84 312 LEU A O 1
ATOM 2416 N N . GLN A 1 313 ? 27.644 3.125 -32.166 1.00 38.03 313 GLN A N 1
ATOM 2417 C CA . GLN A 1 313 ? 27.835 4.573 -32.220 1.00 38.03 313 GLN A CA 1
ATOM 2418 C C . GLN A 1 313 ? 27.425 5.102 -33.600 1.00 38.03 313 GLN A C 1
ATOM 2420 O O . GLN A 1 313 ? 28.047 4.773 -34.606 1.00 38.03 313 GLN A O 1
ATOM 2425 N N . SER A 1 314 ? 26.405 5.953 -33.635 1.00 34.91 314 SER A N 1
ATOM 2426 C CA . SER A 1 314 ? 26.050 6.819 -34.766 1.00 34.91 314 SER A CA 1
ATOM 2427 C C . SER A 1 314 ? 24.983 7.787 -34.242 1.00 34.91 314 SER A C 1
ATOM 2429 O O . SER A 1 314 ? 23.942 7.343 -33.787 1.00 34.91 314 SER A O 1
ATOM 2431 N N . GLY A 1 315 ? 25.173 9.102 -34.164 1.00 34.00 315 GLY A N 1
ATOM 2432 C CA . GLY A 1 315 ? 25.651 9.959 -35.239 1.00 34.00 315 GLY A CA 1
ATOM 2433 C C . GLY A 1 315 ? 24.455 10.663 -35.897 1.00 34.00 315 GLY A C 1
ATOM 2434 O O . GLY A 1 315 ? 23.846 10.109 -36.798 1.00 34.00 315 GLY A O 1
ATOM 2435 N N . ILE A 1 316 ? 24.206 11.906 -35.461 1.00 28.34 316 ILE A N 1
ATOM 2436 C CA . ILE A 1 316 ? 23.469 12.998 -36.138 1.00 28.34 316 ILE A CA 1
ATOM 2437 C C . ILE A 1 316 ? 21.921 13.014 -36.054 1.00 28.34 316 ILE A C 1
ATOM 2439 O O . ILE A 1 316 ? 21.206 12.341 -36.784 1.00 28.34 316 ILE A O 1
ATOM 2443 N N . SER A 1 317 ? 21.466 13.925 -35.181 1.00 33.00 317 SER A N 1
ATOM 2444 C CA . SER A 1 317 ? 20.348 14.890 -35.259 1.00 33.00 317 SER A CA 1
ATOM 2445 C C . SER A 1 317 ? 19.308 14.770 -36.383 1.00 33.00 317 SER A C 1
ATOM 2447 O O . SER A 1 317 ? 19.627 14.935 -37.557 1.00 33.00 317 SER A O 1
ATOM 2449 N N . THR A 1 318 ? 18.030 14.726 -35.990 1.00 25.53 318 THR A N 1
ATOM 2450 C CA . THR A 1 318 ? 16.973 15.540 -36.618 1.00 25.53 318 THR A CA 1
ATOM 2451 C C . THR A 1 318 ? 15.946 15.973 -35.565 1.00 25.53 318 THR A C 1
ATOM 2453 O O . THR A 1 318 ? 15.407 15.167 -34.815 1.00 25.53 318 THR A O 1
ATOM 2456 N N . THR A 1 319 ? 15.717 17.281 -35.495 1.00 35.06 319 THR A N 1
ATOM 2457 C CA . THR A 1 319 ? 14.764 17.985 -34.625 1.00 35.06 319 THR A CA 1
ATOM 2458 C C . THR A 1 319 ? 13.314 17.745 -35.033 1.00 35.06 319 THR A C 1
ATOM 2460 O O . THR A 1 319 ? 12.991 18.003 -36.191 1.00 35.06 319 THR A O 1
ATOM 2463 N N . VAL A 1 320 ? 12.433 17.424 -34.078 1.00 27.27 320 VAL A N 1
ATOM 2464 C CA . VAL A 1 320 ? 11.003 17.783 -34.125 1.00 27.27 320 VAL A CA 1
ATOM 2465 C C . VAL A 1 320 ? 10.489 18.012 -32.695 1.00 27.27 320 VAL A C 1
ATOM 2467 O O . VAL A 1 320 ? 10.606 17.135 -31.846 1.00 27.27 320 VAL A O 1
ATOM 2470 N N . ASP A 1 321 ? 9.929 19.196 -32.451 1.00 32.62 321 ASP A N 1
ATOM 2471 C CA . ASP A 1 321 ? 9.155 19.576 -31.258 1.00 32.62 321 ASP A CA 1
ATOM 2472 C C . ASP A 1 321 ? 7.689 19.136 -31.468 1.00 32.62 321 ASP A C 1
ATOM 2474 O O . ASP A 1 321 ? 7.189 19.247 -32.596 1.00 32.62 321 ASP A O 1
ATOM 2478 N N . PRO A 1 322 ? 6.975 18.626 -30.447 1.00 36.78 322 PRO A N 1
ATOM 2479 C CA . PRO A 1 322 ? 5.967 19.507 -29.859 1.00 36.78 322 PRO A CA 1
ATOM 2480 C C . PRO A 1 322 ? 5.699 19.283 -28.360 1.00 36.78 322 PRO A C 1
ATOM 2482 O O . PRO A 1 322 ? 5.574 18.169 -27.851 1.00 36.78 322 PRO A O 1
ATOM 2485 N N . THR A 1 323 ? 5.439 20.395 -27.678 1.00 34.38 323 THR A N 1
ATOM 2486 C CA . THR A 1 323 ? 4.756 20.466 -26.378 1.00 34.38 323 THR A CA 1
ATOM 2487 C C . THR A 1 323 ? 3.370 19.788 -26.431 1.00 34.38 323 THR A C 1
ATOM 2489 O O . THR A 1 323 ? 2.683 19.862 -27.453 1.00 34.38 323 THR A O 1
ATOM 2492 N N . PRO A 1 324 ? 2.873 19.237 -25.305 1.00 32.75 324 PRO A N 1
ATOM 2493 C CA . PRO A 1 324 ? 1.884 20.015 -24.554 1.00 32.75 324 PRO A CA 1
ATOM 2494 C C . PRO A 1 324 ? 2.034 19.968 -23.022 1.00 32.75 324 PRO A C 1
ATOM 2496 O O . PRO A 1 324 ? 2.450 18.986 -22.416 1.00 32.75 324 PRO A O 1
ATOM 2499 N N . LYS A 1 325 ? 1.623 21.083 -22.407 1.00 39.28 325 LYS A N 1
ATOM 2500 C CA . LYS A 1 325 ? 1.468 21.321 -20.965 1.00 39.28 325 LYS A CA 1
ATOM 2501 C C . LYS A 1 325 ? 0.393 20.421 -20.348 1.00 39.28 325 LYS A C 1
ATOM 2503 O O . LYS A 1 325 ? -0.702 20.338 -20.902 1.00 39.28 325 LYS A O 1
ATOM 2508 N N . THR A 1 326 ? 0.605 19.930 -19.125 1.00 27.08 326 THR A N 1
ATOM 2509 C CA . THR A 1 326 ? -0.471 19.823 -18.118 1.00 27.08 326 THR A CA 1
ATOM 2510 C C . THR A 1 326 ? 0.111 19.866 -16.701 1.00 27.08 326 THR A C 1
ATOM 2512 O O . THR A 1 326 ? 1.161 19.292 -16.431 1.00 27.08 326 THR A O 1
ATOM 2515 N N . GLU A 1 327 ? -0.561 20.611 -15.828 1.00 28.16 327 GLU A N 1
ATOM 2516 C CA . GLU A 1 327 ? -0.176 20.960 -14.459 1.00 28.16 327 GLU A CA 1
ATOM 2517 C C . GLU A 1 327 ? -0.083 19.738 -13.531 1.00 28.16 327 GLU A C 1
ATOM 2519 O O . GLU A 1 327 ? -1.016 18.939 -13.426 1.00 28.16 327 GLU A O 1
ATOM 2524 N N . SER A 1 328 ? 1.034 19.626 -12.809 1.00 26.27 328 SER A N 1
ATOM 2525 C CA . SER A 1 328 ? 1.191 18.720 -11.677 1.00 26.27 328 SER A CA 1
ATOM 2526 C C . SER A 1 328 ? 0.706 19.407 -10.398 1.00 26.27 328 SER A C 1
ATOM 2528 O O . SER A 1 328 ? 1.355 20.303 -9.864 1.00 26.27 328 SER A O 1
ATOM 2530 N N . ASN A 1 329 ? -0.429 18.959 -9.858 1.00 30.41 329 ASN A N 1
ATOM 2531 C CA . ASN A 1 329 ? -0.698 19.154 -8.435 1.00 30.41 329 ASN A CA 1
ATOM 2532 C C . ASN A 1 329 ? 0.158 18.140 -7.671 1.00 30.41 329 ASN A C 1
ATOM 2534 O O . ASN A 1 329 ? -0.198 16.970 -7.540 1.00 30.41 329 ASN A O 1
ATOM 2538 N N . VAL A 1 330 ? 1.334 18.592 -7.244 1.00 33.59 330 VAL A N 1
ATOM 2539 C CA . VAL A 1 330 ? 2.186 17.881 -6.292 1.00 33.59 330 VAL A CA 1
ATOM 2540 C C . VAL A 1 330 ? 1.544 18.047 -4.918 1.00 33.59 330 VAL A C 1
ATOM 2542 O O . VAL A 1 330 ? 1.502 19.155 -4.388 1.00 33.59 330 VAL A O 1
ATOM 2545 N N . ASP A 1 331 ? 1.022 16.963 -4.345 1.00 33.94 331 ASP A N 1
ATOM 2546 C CA . ASP A 1 331 ? 0.597 16.974 -2.946 1.00 33.94 331 ASP A CA 1
ATOM 2547 C C . ASP A 1 331 ? 1.837 17.181 -2.060 1.00 33.94 331 ASP A C 1
ATOM 2549 O O . ASP A 1 331 ? 2.738 16.339 -1.983 1.00 33.94 331 ASP A O 1
ATOM 2553 N N . ASP A 1 332 ? 1.897 18.354 -1.433 1.00 34.66 332 ASP A N 1
ATOM 2554 C CA . ASP A 1 332 ? 2.967 18.777 -0.541 1.00 34.66 332 ASP A CA 1
ATOM 2555 C C . ASP A 1 332 ? 2.720 18.244 0.881 1.00 34.66 332 ASP A C 1
ATOM 2557 O O . ASP A 1 332 ? 1.883 18.747 1.637 1.00 34.66 332 ASP A O 1
ATOM 2561 N N . TYR A 1 333 ? 3.460 17.192 1.235 1.00 36.16 333 TYR A N 1
ATOM 2562 C CA . TYR A 1 333 ? 3.417 16.543 2.549 1.00 36.16 333 TYR A CA 1
ATOM 2563 C C . TYR A 1 333 ? 4.337 17.219 3.586 1.00 36.16 333 TYR A C 1
ATOM 2565 O O . TYR A 1 333 ? 4.421 16.746 4.719 1.00 36.16 333 TYR A O 1
ATOM 2573 N N . SER A 1 334 ? 5.003 18.334 3.251 1.00 33.34 334 SER A N 1
ATOM 2574 C CA . SER A 1 334 ? 5.875 19.072 4.187 1.00 33.34 334 SER A CA 1
ATOM 2575 C C . SER A 1 334 ? 5.133 19.619 5.416 1.00 33.34 334 SER A C 1
ATOM 2577 O O . SER A 1 334 ? 5.730 19.826 6.471 1.00 33.34 334 SER A O 1
ATOM 2579 N N . LYS A 1 335 ? 3.802 19.742 5.335 1.00 38.31 335 LYS A N 1
ATOM 2580 C CA . LYS A 1 335 ? 2.933 20.225 6.423 1.00 38.31 335 LYS A CA 1
ATOM 2581 C C . LYS A 1 335 ? 2.869 19.313 7.655 1.00 38.31 335 LYS A C 1
ATOM 2583 O O . LYS A 1 335 ? 2.237 19.685 8.639 1.00 38.31 335 LYS A O 1
ATOM 2588 N N . PHE A 1 336 ? 3.494 18.136 7.625 1.00 38.31 336 PHE A N 1
ATOM 2589 C CA . PHE A 1 336 ? 3.574 17.250 8.791 1.00 38.31 336 PHE A CA 1
ATOM 2590 C C . PHE A 1 336 ? 4.591 17.702 9.853 1.00 38.31 336 PHE A C 1
ATOM 2592 O O . PHE A 1 336 ? 4.529 17.195 10.972 1.00 38.31 336 PHE A O 1
ATOM 2599 N N . LEU A 1 337 ? 5.511 18.624 9.537 1.00 34.34 337 LEU A N 1
ATOM 2600 C CA . LEU A 1 337 ? 6.684 18.902 10.382 1.00 34.34 337 LEU A CA 1
ATOM 2601 C C . LEU A 1 337 ? 6.715 20.281 11.061 1.00 34.34 337 LEU A C 1
ATOM 2603 O O . LEU A 1 337 ? 7.605 20.522 11.877 1.00 34.34 337 LEU A O 1
ATOM 2607 N N . ASP A 1 338 ? 5.742 21.158 10.819 1.00 31.05 338 ASP A N 1
ATOM 2608 C CA . ASP A 1 338 ? 5.740 22.482 11.448 1.00 31.05 338 ASP A CA 1
ATOM 2609 C C . ASP A 1 338 ? 5.078 22.469 12.831 1.00 31.05 338 ASP A C 1
ATOM 2611 O O . ASP A 1 338 ? 3.870 22.644 12.974 1.00 31.05 338 ASP A O 1
ATOM 2615 N N . SER A 1 339 ? 5.903 22.279 13.864 1.00 32.41 339 SER A N 1
ATOM 2616 C CA . SER A 1 339 ? 6.098 23.283 14.925 1.00 32.41 339 SER A CA 1
ATOM 2617 C C . SER A 1 339 ? 7.070 22.759 15.988 1.00 32.41 339 SER A C 1
ATOM 2619 O O . SER A 1 339 ? 6.803 21.760 16.656 1.00 32.41 339 SER A O 1
ATOM 2621 N N . THR A 1 340 ? 8.182 23.466 16.164 1.00 33.91 340 THR A N 1
ATOM 2622 C CA . THR A 1 340 ? 9.127 23.343 17.281 1.00 33.91 340 THR A CA 1
ATOM 2623 C C . THR A 1 340 ? 8.570 23.944 18.571 1.00 33.91 340 THR A C 1
ATOM 2625 O O . THR A 1 340 ? 8.101 25.078 18.526 1.00 33.91 340 THR A O 1
ATOM 2628 N N . THR A 1 341 ? 8.769 23.261 19.701 1.00 29.41 341 THR A N 1
ATOM 2629 C CA . THR A 1 341 ? 9.397 23.802 20.928 1.00 29.41 341 THR A CA 1
ATOM 2630 C C . THR A 1 341 ? 9.804 22.655 21.861 1.00 29.41 341 THR A C 1
ATOM 2632 O O . THR A 1 341 ? 9.212 21.577 21.826 1.00 29.41 341 THR A O 1
ATOM 2635 N N . SER A 1 342 ? 10.871 22.886 22.629 1.00 34.19 342 SER A N 1
ATOM 2636 C CA . SER A 1 342 ? 11.478 21.982 23.608 1.00 34.19 342 SER A CA 1
ATOM 2637 C C . SER A 1 342 ? 10.619 21.806 24.866 1.00 34.19 342 SER A C 1
ATOM 2639 O O . SER A 1 342 ? 9.876 22.714 25.229 1.00 34.19 342 SER A O 1
ATOM 2641 N N . ASP A 1 343 ? 10.710 20.641 25.515 1.00 30.09 343 ASP A N 1
ATOM 2642 C CA . ASP A 1 343 ? 11.268 20.487 26.874 1.00 30.09 343 ASP A CA 1
ATOM 2643 C C . ASP A 1 343 ? 11.059 19.056 27.413 1.00 30.09 343 ASP A C 1
ATOM 2645 O O . ASP A 1 343 ? 10.064 18.388 27.118 1.00 30.09 343 ASP A O 1
ATOM 2649 N N . ASP A 1 344 ? 12.058 18.609 28.181 1.00 39.25 344 ASP A N 1
ATOM 2650 C CA . ASP A 1 344 ? 12.144 17.376 28.975 1.00 39.25 344 ASP A CA 1
ATOM 2651 C C . ASP A 1 344 ? 10.931 17.168 29.888 1.00 39.25 344 ASP A C 1
ATOM 2653 O O . ASP A 1 344 ? 10.592 18.092 30.612 1.00 39.25 344 ASP A O 1
ATOM 2657 N N . PHE A 1 345 ? 10.391 15.942 29.977 1.00 27.97 345 PHE A N 1
ATOM 2658 C CA . PHE A 1 345 ? 9.849 15.390 31.231 1.00 27.97 345 PHE A CA 1
ATOM 2659 C C . PHE A 1 345 ? 9.832 13.855 31.211 1.00 27.97 345 PHE A C 1
ATOM 2661 O O . PHE A 1 345 ? 9.292 13.214 30.307 1.00 27.97 345 PHE A O 1
ATOM 2668 N N . SER A 1 346 ? 10.436 13.293 32.254 1.00 32.94 346 SER A N 1
ATOM 2669 C CA . SER A 1 346 ? 10.481 11.883 32.606 1.00 32.94 346 SER A CA 1
ATOM 2670 C C . SER A 1 346 ? 9.195 11.410 33.302 1.00 32.94 346 SER A C 1
ATOM 2672 O O . SER A 1 346 ? 8.567 12.148 34.056 1.00 32.94 346 SER A O 1
ATOM 2674 N N . ASN A 1 347 ? 8.902 10.128 33.066 1.00 28.64 347 ASN A N 1
ATOM 2675 C CA . ASN A 1 347 ? 7.939 9.219 33.698 1.00 28.64 347 ASN A CA 1
ATOM 2676 C C . ASN A 1 347 ? 6.416 9.449 33.565 1.00 28.64 347 ASN A C 1
ATOM 2678 O O . ASN A 1 347 ? 5.845 10.473 33.925 1.00 28.64 347 ASN A O 1
ATOM 2682 N N . ASP A 1 348 ? 5.816 8.327 33.161 1.00 34.25 348 ASP A N 1
ATOM 2683 C CA . ASP A 1 348 ? 4.455 7.816 33.309 1.00 34.25 348 ASP A CA 1
ATOM 2684 C C . ASP A 1 348 ? 3.301 8.284 32.402 1.00 34.25 348 ASP A C 1
ATOM 2686 O O . ASP A 1 348 ? 2.806 9.411 32.412 1.00 34.25 348 ASP A O 1
ATOM 2690 N N . ASP A 1 349 ? 2.836 7.260 31.674 1.00 36.00 349 ASP A N 1
ATOM 2691 C CA . ASP A 1 349 ? 1.480 6.948 31.239 1.00 36.00 349 ASP A CA 1
ATOM 2692 C C . ASP A 1 349 ? 0.761 7.946 30.335 1.00 36.00 349 ASP A C 1
ATOM 2694 O O . ASP A 1 349 ? -0.208 8.637 30.656 1.00 36.00 349 ASP A O 1
ATOM 2698 N N . LEU A 1 350 ? 1.157 7.855 29.074 1.00 31.14 350 LEU A N 1
ATOM 2699 C CA . LEU A 1 350 ? 0.274 8.101 27.953 1.00 31.14 350 LEU A CA 1
ATOM 2700 C C . LEU A 1 350 ? -1.000 7.218 28.027 1.00 31.14 350 LEU A C 1
ATOM 2702 O O . LEU A 1 350 ? -0.898 6.011 28.246 1.00 31.14 350 LEU A O 1
ATOM 2706 N N . PRO A 1 351 ? -2.211 7.744 27.732 1.00 35.00 351 PRO A N 1
ATOM 2707 C CA . PRO A 1 351 ? -3.362 6.912 27.377 1.00 35.00 351 PRO A CA 1
ATOM 2708 C C . PRO A 1 351 ? -3.234 6.445 25.912 1.00 35.00 351 PRO A C 1
ATOM 2710 O O . PRO A 1 351 ? -4.179 6.556 25.129 1.00 35.00 351 PRO A O 1
ATOM 2713 N N . PHE A 1 352 ? -2.037 5.975 25.546 1.00 44.66 352 PHE A N 1
ATOM 2714 C CA . PHE A 1 352 ? -1.654 5.431 24.247 1.00 44.66 352 PHE A CA 1
ATOM 2715 C C . PHE A 1 352 ? -1.027 4.071 24.445 1.00 44.66 352 PHE A C 1
ATOM 2717 O O . PHE A 1 352 ? -0.189 3.933 25.360 1.00 44.66 352 PHE A O 1
#

Secondary structure (DSSP, 8-state):
----GGGG-----SSS------SS-TTS-EEEEEE-TTT--EEEEPPPSSTTPPP-EEEESEEEEEEEEEEEEEE-TTSEEE--B--SS-EEEEEEEEEEBTEEEEEEEEEEEHHHHHHHSTTTT-EEEEEEEEEEEEETTEESTT-HHHHHHHHHTTT-EEEEEEE-HHHHHHHHHHTT--GGGHHHHHTTEEEEEEPPPTTSTTTSEE--TTT-EE--EEEEEEPPHHHHHHHHHHHHHIIIIIIHHHHHHHHHHHHHHHHHHHTT--STTHHHHHHHTT--SHHHHHHHHTTTT-THHHHHHHTT------------------------GGGGS---------------

Radius of gyration: 22.21 Å; chains: 1; bounding box: 55×49×70 Å

pLDDT: mean 74.32, std 21.08, range [23.84, 96.81]

Foldseek 3Di:
DLDLQPPQPFDCDDDDFLAAQTQFWPPAWAWEWDAFFVQLWIWIWTHDPDRRDTHDIGTFQKWKWAFAFKWKWKDFSQAKIFGTAPDPQDWTFIWGWDQDPVGIHTWTAWIDTQVRCCVVCVVRVIAMWIKTKGWTQDTHNAGQCPDPVNVVSCVVQVNTHIYIYTHTPVLLVVQCVLVVHDSVCSRVVRHQWMKMWGGDDPVCDPVQWADDPVGTTGHIDIDIGHDDPVRLVVCLVSCVCVVPPIVVVSVVLNVQVNVFSVVCVVVPNTGICLQRLCSVVPNHGPVSQDVQLDVVGPCVSSVCSVVVHPDDDDDDDDDDDDDDDDDDPDPDPVVSNDDDDDDDDDDDDDSD

Sequence (352 aa):
MNEDIFSSLMVNTEEGTTTGVPLRPQGIEVLNLRHNGQTGALTIQFPTLQSGDRGEVLDAKSYSLIPLFITKIATSSNGISSNPSLSGVGYYDLYRYEDTMKGRVSNSLGIFTSKGLKDHFAEEGAKVKHRIFGLLIKKDGGSINKNESLKDLSTRNDGLVVAYIDLLPSKYFALAQQLNCDYSKVANLIAGKVLTVEGVTKTNLDVYYNKTSKGGVFLPKFSLDNLQATSKQRLASKSKDLITNVLSPYINEIKENDVFLNSLVSHNFIQPKTVEKLGNIGIVNDKTLKSFLGEPEDWNKIVSVVNDQPTLQSGISTTVDPTPKTESNVDDYSKFLDSTTSDDFSNDDLPF

Organism: NCBI:txid1624